Protein 8J48 (pdb70)

Radius of gyration: 20.73 Å; Cα contacts (8 Å, |Δi|>4): 583; chains: 4; bounding box: 49×44×59 Å

Solvent-accessible surface area: 14854 Å² total; per-residue (Å²): 165,149,3,54,110,64,83,42,73,61,26,48,78,61,45,100,12,106,196,20,102,112,18,12,6,0,3,6,1,22,74,76,151,84,70,116,98,134,142,50,120,181,41,70,141,7,84,3,15,75,47,77,23,72,56,64,85,43,0,104,125,54,157,80,24,19,74,35,10,8,62,66,47,67,23,13,28,0,0,2,54,74,47,100,34,4,3,0,3,8,0,70,47,2,53,23,38,8,33,0,0,5,0,23,62,67,80,28,70,27,60,51,60,103,26,29,6,119,77,0,55,132,34,6,104,57,3,114,17,0,31,0,0,52,63,116,47,150,104,169,146,2,57,113,66,92,45,86,64,27,49,53,44,27,84,7,88,184,21,107,98,16,7,6,0,6,10,3,13,54,43,128,36,106,100,43,158,147,140,45,66,105,8,99,10,30,87,40,84,6,72,60,64,80,21,0,108,125,74,138,58,14,27,71,29,11,4,58,63,43,122,42,20,19,0,0,0,27,19,29,106,36,0,3,0,6,82,3,81,117,52,53,175,45,8,27,0,0,5,0,42,12,3,16,11,54,2,56,51,79,100,31,33,7,111,78,0,53,129,34,6,91,19,3,103,36,0,45,0,0,56,62,104,86,157,212

Structure (mmCIF, N/CA/C/O backbone):
data_8J48
#
_entry.id   8J48
#
_cell.length_a   35.835
_cell.length_b   73.397
_cell.length_c   58.671
_cell.angle_alpha   90.00
_cell.angle_beta   107.22
_cell.angle_gamma   90.00
#
_symmetry.space_group_name_H-M   'P 1 21 1'
#
loop_
_entity.id
_entity.type
_entity.pdbx_description
1 polymer 'GATA transcription factor 18'
2 polymer 'Sequence-variable mosaic (SVM) signal sequence domain-containing protein'
3 non-polymer 'ZINC ION'
4 water water
#
loop_
_atom_site.group_PDB
_atom_site.id
_atom_site.type_symbol
_atom_site.label_atom_id
_atom_site.label_alt_id
_atom_site.label_comp_id
_atom_site.label_asym_id
_atom_site.label_entity_id
_atom_site.label_seq_id
_atom_site.pdbx_PDB_ins_code
_atom_site.Cartn_x
_atom_site.Cartn_y
_atom_site.Cartn_z
_atom_site.occupancy
_atom_site.B_iso_or_equiv
_atom_site.auth_seq_id
_atom_site.auth_comp_id
_atom_site.auth_asym_id
_atom_site.auth_atom_id
_atom_site.pdbx_PDB_model_num
ATOM 1 N N . ARG A 1 7 ? -25.186 -3.889 -29.603 1.00 45.06 152 ARG D N 1
ATOM 2 C CA . ARG A 1 7 ? -24.093 -4.812 -29.307 1.00 42.27 152 ARG D CA 1
ATOM 3 C C . ARG A 1 7 ? -23.867 -4.865 -27.800 1.00 37.26 152 ARG D C 1
ATOM 4 O O . ARG A 1 7 ? -24.102 -3.867 -27.122 1.00 38.58 152 ARG D O 1
ATOM 12 N N . ARG A 1 8 ? -23.425 -6.022 -27.283 1.00 32.83 153 ARG D N 1
ATOM 13 C CA . ARG A 1 8 ? -23.203 -6.239 -25.857 1.00 33.09 153 ARG D CA 1
ATOM 14 C C . ARG A 1 8 ? -21.820 -6.825 -25.608 1.00 35.37 153 ARG D C 1
ATOM 15 O O . ARG A 1 8 ? -21.363 -7.692 -26.357 1.00 31.91 153 ARG D O 1
ATOM 23 N N . CYS A 1 9 ? -21.176 -6.383 -24.525 1.00 32.85 154 CYS D N 1
ATOM 24 C CA . CYS A 1 9 ? -19.855 -6.892 -24.172 1.00 30.69 154 CYS D CA 1
ATOM 25 C C . CYS A 1 9 ? -19.947 -8.335 -23.689 1.00 34.14 154 CYS D C 1
ATOM 26 O O . CYS A 1 9 ? -20.737 -8.653 -22.794 1.00 31.85 154 CYS D O 1
ATOM 29 N N . ALA A 1 10 ? -19.128 -9.207 -24.282 1.00 29.17 155 ALA D N 1
ATOM 30 C CA . ALA A 1 10 ? -19.216 -10.624 -23.959 1.00 33.65 155 ALA D CA 1
ATOM 31 C C . ALA A 1 10 ? -18.834 -10.911 -22.516 1.00 36.11 155 ALA D C 1
ATOM 32 O O . ALA A 1 10 ? -19.209 -11.960 -21.988 1.00 33.83 155 ALA D O 1
ATOM 34 N N . ASN A 1 11 ? -18.103 -10.006 -21.870 1.00 34.47 156 ASN D N 1
ATOM 35 C CA . ASN A 1 11 ? -17.675 -10.206 -20.493 1.00 33.02 156 ASN D CA 1
ATOM 36 C C . ASN A 1 11 ? -18.557 -9.450 -19.507 1.00 39.09 156 ASN D C 1
ATOM 37 O O . ASN A 1 11 ? -19.168 -10.051 -18.618 1.00 36.11 156 ASN D O 1
ATOM 42 N N . CYS A 1 12 ? -18.677 -8.139 -19.643 1.00 36.53 157 CYS D N 1
ATOM 43 C CA . CYS A 1 12 ? -19.454 -7.423 -18.652 1.00 37.21 157 CYS D CA 1
ATOM 44 C C . CYS A 1 12 ? -20.888 -7.112 -19.067 1.00 39.03 157 CYS D C 1
ATOM 45 O O . CYS A 1 12 ? -21.672 -6.705 -18.197 1.00 37.81 157 CYS D O 1
ATOM 48 N N . ASP A 1 13 ? -21.258 -7.309 -20.340 1.00 35.03 158 ASP D N 1
ATOM 49 C CA . ASP A 1 13 ? -22.642 -7.177 -20.841 1.00 34.21 158 ASP D CA 1
ATOM 50 C C . ASP A 1 13 ? -23.099 -5.743 -21.055 1.00 37.38 158 ASP D C 1
ATOM 51 O O . ASP A 1 13 ? -24.293 -5.553 -21.371 1.00 37.27 158 ASP D O 1
ATOM 56 N N . THR A 1 14 ? -22.226 -4.749 -20.951 1.00 37.31 159 THR D N 1
ATOM 57 C CA . THR A 1 14 ? -22.648 -3.394 -21.253 1.00 32.36 159 THR D CA 1
ATOM 58 C C . THR A 1 14 ? -23.005 -3.271 -22.725 1.00 33.26 159 THR D C 1
ATOM 59 O O . THR A 1 14 ? -22.496 -4.007 -23.578 1.00 29.54 159 THR D O 1
ATOM 63 N N . THR A 1 15 ? -23.899 -2.326 -23.015 1.00 33.78 160 THR D N 1
ATOM 64 C CA . THR A 1 15 ? -24.187 -1.903 -24.377 1.00 32.64 160 THR D CA 1
ATOM 65 C C . THR A 1 15 ? -23.605 -0.537 -24.692 1.00 32.51 160 THR D C 1
ATOM 66 O O . THR A 1 15 ? -23.756 -0.064 -25.822 1.00 36.35 160 THR D O 1
ATOM 70 N N . SER A 1 16 ? -22.959 0.114 -23.725 1.00 33.39 161 SER D N 1
ATOM 71 C CA . SER A 1 16 ? -22.393 1.443 -23.913 1.00 33.29 161 SER D CA 1
ATOM 72 C C . SER A 1 16 ? -20.889 1.377 -23.721 1.00 31.15 161 SER D C 1
ATOM 73 O O . SER A 1 16 ? -20.409 0.922 -22.679 1.00 29.57 161 SER D O 1
ATOM 76 N N . THR A 1 17 ? -20.159 1.862 -24.718 1.00 30.65 162 THR D N 1
ATOM 77 C CA . THR A 1 17 ? -18.707 1.885 -24.665 1.00 29.10 162 THR D CA 1
ATOM 78 C C . THR A 1 17 ? -18.229 2.850 -25.730 1.00 25.55 162 THR D C 1
ATOM 79 O O . THR A 1 17 ? -18.912 3.034 -26.740 1.00 31.37 162 THR D O 1
ATOM 83 N N . PRO A 1 18 ? -17.099 3.519 -25.522 1.00 25.67 163 PRO D N 1
ATOM 84 C CA . PRO A 1 18 ? -16.591 4.411 -26.566 1.00 28.31 163 PRO D CA 1
ATOM 85 C C . PRO A 1 18 ? -15.852 3.686 -27.675 1.00 32.49 163 PRO D C 1
ATOM 86 O O . PRO A 1 18 ? -15.561 4.308 -28.706 1.00 27.29 163 PRO D O 1
ATOM 90 N N . LEU A 1 19 ? -15.544 2.402 -27.496 1.00 26.64 164 LEU D N 1
ATOM 91 C CA . LEU A 1 19 ? -14.834 1.639 -28.519 1.00 28.29 164 LEU D CA 1
ATOM 92 C C . LEU A 1 19 ? -15.034 0.147 -28.268 1.00 27.68 164 LEU D C 1
ATOM 93 O O . LEU A 1 19 ? -14.655 -0.362 -27.206 1.00 28.99 164 LEU D O 1
ATOM 98 N N . TRP A 1 20 ? -15.630 -0.552 -29.230 1.00 25.17 165 TRP D N 1
ATOM 99 C CA . TRP A 1 20 ? -15.673 -2.009 -29.169 1.00 28.56 165 TRP D CA 1
ATOM 100 C C . TRP A 1 20 ? -14.303 -2.595 -29.512 1.00 26.28 165 TRP D C 1
ATOM 101 O O . TRP A 1 20 ? -13.665 -2.184 -30.480 1.00 24.38 165 TRP D O 1
ATOM 112 N N . ARG A 1 21 ? -13.833 -3.534 -28.692 1.00 25.30 166 ARG D N 1
ATOM 113 C CA . ARG A 1 21 ? -12.505 -4.112 -28.831 1.00 23.98 166 ARG D CA 1
ATOM 114 C C . ARG A 1 21 ? -12.561 -5.623 -29.064 1.00 24.28 166 ARG D C 1
ATOM 115 O O . ARG A 1 21 ? -13.531 -6.304 -28.720 1.00 26.94 166 ARG D O 1
ATOM 123 N N . ASN A 1 22 ? -11.482 -6.140 -29.645 1.00 28.54 167 ASN D N 1
ATOM 124 C CA . ASN A 1 22 ? -11.353 -7.567 -29.892 1.00 32.09 167 ASN D CA 1
ATOM 125 C C . ASN A 1 22 ? -11.097 -8.316 -28.590 1.00 37.46 167 ASN D C 1
ATOM 126 O O . ASN A 1 22 ? -10.475 -7.794 -27.660 1.00 35.11 167 ASN D O 1
ATOM 131 N N . GLY A 1 23 ? -11.604 -9.550 -28.533 1.00 30.75 168 GLY D N 1
ATOM 132 C CA . GLY A 1 23 ? -11.451 -10.409 -27.386 1.00 31.36 168 GLY D CA 1
ATOM 133 C C . GLY A 1 23 ? -11.298 -11.856 -27.820 1.00 36.60 168 GLY D C 1
ATOM 134 O O . GLY A 1 23 ? -11.460 -12.185 -29.000 1.00 30.40 168 GLY D O 1
ATOM 135 N N . PRO A 1 24 ? -10.989 -12.753 -26.874 1.00 40.09 169 PRO D N 1
ATOM 136 C CA . PRO A 1 24 ? -10.769 -14.172 -27.238 1.00 34.90 169 PRO D CA 1
ATOM 137 C C . PRO A 1 24 ? -11.942 -14.837 -27.958 1.00 31.32 169 PRO D C 1
ATOM 138 O O . PRO A 1 24 ? -11.723 -15.830 -28.656 1.00 28.14 169 PRO D O 1
ATOM 142 N N . ARG A 1 25 ? -13.168 -14.319 -27.821 1.00 29.59 170 ARG D N 1
ATOM 143 C CA . ARG A 1 25 ? -14.358 -1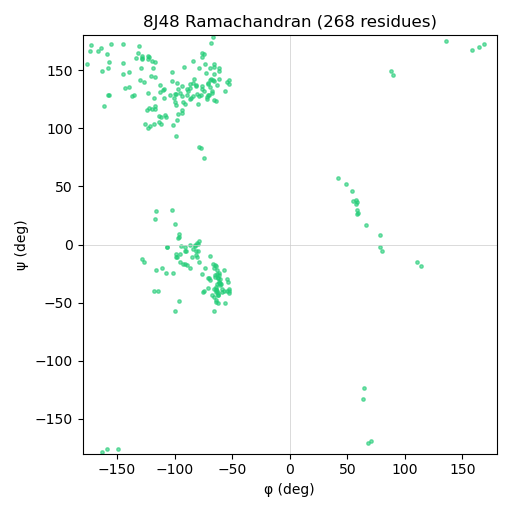4.879 -28.452 1.00 31.04 170 ARG D CA 1
ATOM 144 C C . ARG A 1 25 ? -14.599 -14.368 -29.856 1.00 33.90 170 ARG D C 1
ATOM 145 O O . ARG A 1 25 ? -15.399 -14.963 -30.585 1.00 35.32 170 ARG D O 1
ATOM 153 N N . GLY A 1 26 ? -14.021 -13.237 -30.220 1.00 29.65 171 GLY D N 1
ATOM 154 C CA . GLY A 1 26 ? -14.286 -12.684 -31.514 1.00 30.00 171 GLY D CA 1
ATOM 155 C C . GLY A 1 26 ? -13.991 -11.215 -31.546 1.00 34.71 171 GLY D C 1
ATOM 156 O O . GLY A 1 26 ? -13.778 -10.545 -30.526 1.00 31.73 171 GLY D O 1
ATOM 157 N N . PRO A 1 27 ? -13.966 -10.698 -32.757 1.00 35.04 172 PRO D N 1
ATOM 158 C CA . PRO A 1 27 ? -13.710 -9.277 -32.949 1.00 31.97 172 PRO D CA 1
ATOM 159 C C . PRO A 1 27 ? -14.843 -8.440 -32.385 1.00 30.16 172 PRO D C 1
ATOM 160 O O . PRO A 1 27 ? -16.015 -8.809 -32.481 1.00 29.17 172 PRO D O 1
ATOM 164 N N . LYS A 1 28 ? -14.470 -7.308 -31.779 1.00 28.43 173 LYS D N 1
ATOM 165 C CA . LYS A 1 28 ? -15.411 -6.287 -31.297 1.00 26.45 173 LYS D CA 1
ATOM 166 C C . LYS A 1 28 ? -16.393 -6.851 -30.280 1.00 28.46 173 LYS D C 1
ATOM 167 O O . LYS A 1 28 ? -17.535 -6.393 -30.177 1.00 27.28 173 LYS D O 1
ATOM 173 N N . SER A 1 29 ? -15.958 -7.864 -29.537 1.00 28.32 174 SER D N 1
ATOM 174 C CA . SER A 1 29 ? -16.811 -8.550 -28.587 1.00 30.71 174 SER D CA 1
ATOM 175 C C . SER A 1 29 ? -16.674 -8.008 -27.172 1.00 26.37 174 SER D C 1
ATOM 176 O O . SER A 1 29 ? -17.460 -8.388 -26.306 1.00 31.16 174 SER D O 1
ATOM 179 N N . LEU A 1 30 ? -15.716 -7.126 -26.921 1.00 25.17 175 LEU D N 1
ATOM 180 C CA . LEU A 1 30 ? -15.470 -6.589 -25.589 1.00 27.13 175 LEU D CA 1
ATOM 181 C C . LEU A 1 30 ? -15.712 -5.084 -25.572 1.00 26.88 175 LEU D C 1
ATOM 182 O O . LEU A 1 30 ? -15.395 -4.390 -26.541 1.00 26.15 175 LEU D O 1
ATOM 187 N N . CYS A 1 31 ? -16.249 -4.572 -24.467 1.00 23.73 176 CYS D N 1
ATOM 188 C CA . CYS A 1 31 ? -16.316 -3.131 -24.328 1.00 27.67 176 CYS D CA 1
ATOM 189 C C . CYS A 1 31 ? -14.895 -2.582 -24.164 1.00 22.50 176 CYS D C 1
ATOM 190 O O . CYS A 1 31 ? -13.911 -3.331 -24.035 1.00 19.77 176 CYS D O 1
ATOM 193 N N . ASN A 1 32 ? -14.795 -1.251 -24.161 1.00 19.65 177 ASN D N 1
ATOM 194 C CA . ASN A 1 32 ? -13.486 -0.602 -24.092 1.00 25.12 177 ASN D CA 1
ATOM 195 C C . ASN A 1 32 ? -12.700 -1.062 -22.869 1.00 22.44 177 ASN D C 1
ATOM 196 O O . ASN A 1 32 ? -11.539 -1.462 -22.978 1.00 21.84 177 ASN D O 1
ATOM 201 N N . ALA A 1 33 ? -13.326 -1.010 -21.690 1.00 21.99 178 ALA D N 1
ATOM 202 C CA . ALA A 1 33 ? -12.628 -1.379 -20.467 1.00 23.50 178 ALA D CA 1
ATOM 203 C C . ALA A 1 33 ? -12.236 -2.854 -20.481 1.00 25.95 178 ALA D C 1
ATOM 204 O O . ALA A 1 33 ? -11.089 -3.206 -20.173 1.00 24.86 178 ALA D O 1
ATOM 206 N N . CYS A 1 34 ? -13.184 -3.729 -20.833 1.00 24.23 179 CYS D N 1
ATOM 207 C CA . CYS A 1 34 ? -12.919 -5.167 -20.803 1.00 23.45 179 CYS D CA 1
ATOM 208 C C . CYS A 1 34 ? -11.830 -5.523 -21.810 1.00 25.90 179 CYS D C 1
ATOM 209 O O . CYS A 1 34 ? -10.964 -6.367 -21.543 1.00 25.46 179 CYS D O 1
ATOM 212 N N . GLY A 1 35 ? -11.833 -4.847 -22.966 1.00 28.08 180 GLY D N 1
ATOM 213 C CA . GLY A 1 35 ? -10.810 -5.076 -23.971 1.00 25.24 180 GLY D CA 1
ATOM 214 C C . GLY A 1 35 ? -9.447 -4.545 -23.577 1.00 27.68 180 GLY D C 1
ATOM 215 O O . GLY A 1 35 ? -8.419 -5.054 -24.035 1.00 29.36 180 GLY D O 1
ATOM 216 N N . ILE A 1 36 ? -9.406 -3.501 -22.755 1.00 28.31 181 ILE D N 1
ATOM 217 C CA . ILE A 1 36 ? -8.109 -3.051 -22.265 1.00 28.24 181 ILE D CA 1
ATOM 218 C C . ILE A 1 36 ? -7.602 -4.014 -21.201 1.00 30.48 181 ILE D C 1
ATOM 219 O O . ILE A 1 36 ? -6.417 -4.374 -21.184 1.00 28.48 181 ILE D O 1
ATOM 224 N N . ARG A 1 37 ? -8.498 -4.480 -20.324 1.00 29.10 182 ARG D N 1
ATOM 225 C CA . ARG A 1 37 ? -8.122 -5.527 -19.377 1.00 26.83 182 ARG D CA 1
ATOM 226 C C . ARG A 1 37 ? -7.652 -6.785 -20.101 1.00 32.14 182 ARG D C 1
ATOM 227 O O . ARG A 1 37 ? -6.698 -7.439 -19.665 1.00 32.47 182 ARG D O 1
ATOM 235 N N . PHE A 1 38 ? -8.287 -7.130 -21.219 1.00 27.08 183 PHE D N 1
ATOM 236 C CA . PHE A 1 38 ? -7.851 -8.323 -21.932 1.00 32.98 183 PHE D CA 1
ATOM 237 C C . PHE A 1 38 ? -6.465 -8.122 -22.533 1.00 35.35 183 PHE D C 1
ATOM 238 O O . PHE A 1 38 ? -5.603 -9.006 -22.434 1.00 37.64 183 PHE D O 1
ATOM 246 N N . LYS A 1 39 ? -6.228 -6.956 -23.143 1.00 34.61 184 LYS D N 1
ATOM 247 C CA . LYS A 1 39 ? -4.899 -6.637 -23.654 1.00 34.20 184 LYS D CA 1
ATOM 248 C C . LYS A 1 39 ? -3.837 -6.806 -22.571 1.00 37.18 184 LYS D C 1
ATOM 249 O O . LYS A 1 39 ? -2.729 -7.273 -22.853 1.00 43.18 184 LYS D O 1
ATOM 255 N N . LYS A 1 40 ? -4.174 -6.419 -21.335 1.00 32.96 185 LYS D N 1
ATOM 256 C CA . LYS A 1 40 ? -3.209 -6.513 -20.204 1.00 37.54 185 LYS D CA 1
ATOM 257 C C . LYS A 1 40 ? -2.901 -7.984 -19.922 1.00 43.96 185 LYS D C 1
ATOM 258 O O . LYS A 1 40 ? -1.713 -8.351 -19.957 1.00 45.67 185 LYS D O 1
ATOM 264 N N . GLU A 1 41 ? -3.934 -8.782 -19.642 1.00 44.25 186 GLU D N 1
ATOM 265 C CA . GLU A 1 41 ? -3.747 -10.236 -19.400 1.00 45.31 186 GLU D CA 1
ATOM 266 C C . GLU A 1 41 ? -3.481 -10.921 -20.743 1.00 48.95 186 GLU D C 1
ATOM 267 O O . GLU A 1 41 ? -4.406 -11.597 -21.236 1.00 57.23 186 GLU D O 1
ATOM 269 N N . GLU A 1 42 ? -2.276 -10.756 -21.301 1.00 50.51 187 GLU D N 1
ATOM 270 C CA . GLU A 1 42 ? -1.930 -11.318 -22.635 1.00 52.50 187 GLU D CA 1
ATOM 271 C C . GLU A 1 42 ? -3.051 -10.999 -23.631 1.00 50.57 187 GLU D C 1
ATOM 272 O O . GLU A 1 42 ? -2.893 -10.005 -24.362 1.00 51.50 187 GLU D O 1
ATOM 274 N N . ALA B 2 2 ? -0.573 28.512 -9.726 1.00 43.20 33 ALA B N 1
ATOM 275 C CA . ALA B 2 2 ? 0.816 28.158 -10.025 1.00 46.46 33 ALA B CA 1
ATOM 276 C C . ALA B 2 2 ? 1.664 27.918 -8.756 1.00 49.15 33 ALA B C 1
ATOM 277 O O . ALA B 2 2 ? 2.222 26.834 -8.595 1.00 52.53 33 ALA B O 1
ATOM 279 N N . PRO B 2 3 ? 1.758 28.894 -7.842 1.00 46.64 34 PRO B N 1
ATOM 280 C CA . PRO B 2 3 ? 2.633 28.677 -6.676 1.00 48.12 34 PRO B CA 1
ATOM 281 C C . PRO B 2 3 ? 2.097 27.643 -5.696 1.00 45.77 34 PRO B C 1
ATOM 282 O O . PRO B 2 3 ? 2.889 26.972 -5.023 1.00 51.13 34 PRO B O 1
ATOM 286 N N . HIS B 2 4 ? 0.779 27.486 -5.603 1.00 40.81 35 HIS B N 1
ATOM 287 C CA . HIS B 2 4 ? 0.169 26.558 -4.660 1.00 41.08 35 HIS B CA 1
ATOM 288 C C . HIS B 2 4 ? 0.149 25.115 -5.155 1.00 39.31 35 HIS B C 1
ATOM 289 O O . HIS B 2 4 ? -0.258 24.231 -4.393 1.00 39.88 35 HIS B O 1
ATOM 296 N N . GLU B 2 5 ? 0.560 24.853 -6.399 1.00 39.24 36 GLU B N 1
ATOM 297 C CA . GLU B 2 5 ? 0.484 23.508 -6.964 1.00 37.85 36 GLU B CA 1
ATOM 298 C C . GLU B 2 5 ? 1.587 22.614 -6.411 1.00 38.43 36 GLU B C 1
ATOM 299 O O . GLU B 2 5 ? 2.745 23.023 -6.313 1.00 41.38 36 GLU B O 1
ATOM 305 N N . GLU B 2 6 ? 1.221 21.383 -6.059 1.00 32.93 37 GLU B N 1
ATOM 306 C CA . GLU B 2 6 ? 2.176 20.424 -5.521 1.00 33.77 37 GLU B CA 1
ATOM 307 C C . GLU B 2 6 ? 2.937 19.704 -6.639 1.00 32.03 37 GLU B C 1
ATOM 308 O O . GLU B 2 6 ? 2.512 19.640 -7.798 1.00 28.18 37 GLU B O 1
ATOM 314 N N . ARG B 2 7 ? 4.099 19.183 -6.273 1.00 32.48 38 ARG B N 1
ATOM 315 C CA . ARG B 2 7 ? 4.896 18.356 -7.158 1.00 29.71 38 ARG B CA 1
ATOM 316 C C . ARG B 2 7 ? 5.263 17.079 -6.425 1.00 27.21 38 ARG B C 1
ATOM 317 O O . ARG B 2 7 ? 5.377 17.057 -5.195 1.00 27.61 38 ARG B O 1
ATOM 325 N N . VAL B 2 8 ? 5.459 16.020 -7.199 1.00 26.03 39 VAL B N 1
ATOM 326 C CA . VAL B 2 8 ? 6.013 14.766 -6.709 1.00 25.19 39 VAL B CA 1
ATOM 327 C C . VAL B 2 8 ? 7.209 14.464 -7.598 1.00 21.45 39 VAL B C 1
ATOM 328 O O . VAL B 2 8 ? 7.051 14.023 -8.741 1.00 27.25 39 VAL B O 1
ATOM 332 N N . GLY B 2 9 ? 8.406 14.696 -7.089 1.00 28.81 40 GLY B N 1
ATOM 333 C CA . GLY B 2 9 ? 9.567 14.528 -7.955 1.00 28.59 40 GLY B CA 1
ATOM 334 C C . GLY B 2 9 ? 9.498 15.539 -9.082 1.00 24.59 40 GLY B C 1
ATOM 335 O O . GLY B 2 9 ? 9.218 16.719 -8.855 1.00 31.68 40 GLY B O 1
ATOM 336 N N . ASP B 2 10 ? 9.721 15.082 -10.313 1.00 25.71 41 ASP B N 1
ATOM 337 C CA . ASP B 2 10 ? 9.590 15.947 -11.475 1.00 31.43 41 ASP B CA 1
ATOM 338 C C . ASP B 2 10 ? 8.141 16.140 -11.917 1.00 32.16 41 ASP B C 1
ATOM 339 O O . ASP B 2 10 ? 7.906 16.840 -12.906 1.00 30.96 41 ASP B O 1
ATOM 344 N N . MET B 2 11 ? 7.168 15.538 -11.237 1.00 29.01 42 MET B N 1
ATOM 345 C CA . MET B 2 11 ? 5.794 15.507 -11.723 1.00 23.79 42 MET B CA 1
ATOM 346 C C . MET B 2 11 ? 4.971 16.594 -11.040 1.00 24.51 42 MET B C 1
ATOM 347 O O . MET B 2 11 ? 4.958 16.686 -9.808 1.00 25.95 42 MET B O 1
ATOM 352 N N . ARG B 2 12 ? 4.256 17.390 -11.825 1.00 22.62 43 ARG B N 1
ATOM 353 C CA . ARG B 2 12 ? 3.395 18.409 -11.241 1.00 25.57 43 ARG B CA 1
ATOM 354 C C . ARG B 2 12 ? 1.987 17.849 -11.087 1.00 22.55 43 ARG B C 1
ATOM 355 O O . ARG B 2 12 ? 1.486 17.159 -11.980 1.00 22.79 43 ARG B O 1
ATOM 363 N N . ILE B 2 13 ? 1.373 18.123 -9.936 1.00 21.77 44 ILE B N 1
ATOM 364 C CA . ILE B 2 13 ? -0.004 17.717 -9.643 1.00 22.24 44 ILE B CA 1
ATOM 365 C C . ILE B 2 13 ? -0.945 18.862 -10.016 1.00 20.08 44 ILE B C 1
ATOM 366 O O . ILE B 2 13 ? -0.952 19.893 -9.345 1.00 18.60 44 ILE B O 1
ATOM 371 N N . VAL B 2 14 ? -1.786 18.654 -11.041 1.00 18.93 45 VAL B N 1
ATOM 372 C CA . VAL B 2 14 ? -2.741 19.655 -11.514 1.00 18.31 45 VAL B CA 1
ATOM 373 C C . VAL B 2 14 ? -4.154 19.220 -11.120 1.00 18.77 45 VAL B C 1
ATOM 374 O O . VAL B 2 14 ? -4.689 18.241 -11.661 1.00 21.23 45 VAL B O 1
ATOM 378 N N . ASN B 2 15 ? -4.775 19.958 -10.198 1.00 19.26 46 ASN B N 1
ATOM 379 C CA . ASN B 2 15 ? -6.154 19.720 -9.787 1.00 15.50 46 ASN B CA 1
ATOM 380 C C . ASN B 2 15 ? -7.071 20.682 -10.544 1.00 21.71 46 ASN B C 1
ATOM 381 O O . ASN B 2 15 ? -7.098 21.886 -10.257 1.00 23.13 46 ASN B O 1
ATOM 386 N N . ILE B 2 16 ? -7.824 20.155 -11.505 1.00 17.65 47 ILE B N 1
ATOM 387 C CA . ILE B 2 16 ? -8.759 20.944 -12.295 1.00 17.65 47 ILE B CA 1
ATOM 388 C C . ILE B 2 16 ? -10.182 20.563 -11.904 1.00 16.71 47 ILE B C 1
ATOM 389 O O . ILE B 2 16 ? -10.518 19.371 -11.800 1.00 15.52 47 ILE B O 1
ATOM 394 N N . THR B 2 17 ? -11.015 21.579 -11.700 1.00 15.50 48 THR B N 1
ATOM 395 C CA . THR B 2 17 ? -12.347 21.417 -11.144 1.00 18.65 48 THR B CA 1
ATOM 396 C C . THR B 2 17 ? -13.367 21.754 -12.219 1.00 20.38 48 THR B C 1
ATOM 397 O O . THR B 2 17 ? -13.201 22.730 -12.969 1.00 18.87 48 THR B O 1
ATOM 401 N N . PHE B 2 18 ? -14.404 20.929 -12.302 1.00 14.81 49 PHE B N 1
ATOM 402 C CA . PHE B 2 18 ? -15.454 21.076 -13.292 1.00 18.06 49 PHE B CA 1
ATOM 403 C C . PHE B 2 18 ? -16.796 21.060 -12.582 1.00 17.27 49 PHE B C 1
ATOM 404 O O . PHE B 2 18 ? -16.917 20.583 -11.455 1.00 18.30 49 PHE B O 1
ATOM 412 N N . SER B 2 19 ? -17.807 21.586 -13.270 1.00 17.64 50 SER B N 1
ATOM 413 C CA . SER B 2 19 ? -19.145 21.590 -12.718 1.00 19.73 50 SER B CA 1
ATOM 414 C C . SER B 2 19 ? -19.707 20.175 -12.655 1.00 27.75 50 SER B C 1
ATOM 415 O O . SER B 2 19 ? -20.468 19.859 -11.736 1.00 20.87 50 SER B O 1
ATOM 418 N N . ASP B 2 20 ? -19.298 19.307 -13.586 1.00 24.32 51 ASP B N 1
ATOM 419 C CA . ASP B 2 20 ? -19.838 17.960 -13.733 1.00 29.80 51 ASP B CA 1
ATOM 420 C C . ASP B 2 20 ? -19.018 17.225 -14.788 1.00 29.46 51 ASP B C 1
ATOM 421 O O . ASP B 2 20 ? -18.268 17.836 -15.558 1.00 23.43 51 ASP B O 1
ATOM 426 N N . ILE B 2 21 ? -19.198 15.901 -14.834 1.00 30.66 52 ILE B N 1
ATOM 427 C CA . ILE B 2 21 ? -18.434 15.069 -15.762 1.00 28.37 52 ILE B CA 1
ATOM 428 C C . ILE B 2 21 ? -18.783 15.412 -17.206 1.00 29.82 52 ILE B C 1
ATOM 429 O O . ILE B 2 21 ? -17.946 15.273 -18.110 1.00 29.13 52 ILE B O 1
ATOM 434 N N . ASN B 2 22 ? -20.004 15.893 -17.450 1.00 32.14 53 ASN B N 1
ATOM 435 C CA . ASN B 2 22 ? -20.376 16.310 -18.800 1.00 33.09 53 ASN B CA 1
ATOM 436 C C . ASN B 2 22 ? -19.502 17.453 -19.305 1.00 31.01 53 ASN B C 1
ATOM 437 O O . ASN B 2 22 ? -19.218 17.530 -20.506 1.00 37.32 53 ASN B O 1
ATOM 442 N N . SER B 2 23 ? -19.065 18.340 -18.408 1.00 30.10 54 SER B N 1
ATOM 443 C CA . SER B 2 23 ? -18.167 19.425 -18.805 1.00 31.53 54 SER B CA 1
ATOM 444 C C . SER B 2 23 ? -16.841 18.887 -19.334 1.00 28.00 54 SER B C 1
ATOM 445 O O . SER B 2 23 ? -16.181 19.535 -20.164 1.00 22.36 54 SER B O 1
ATOM 448 N N . ILE B 2 24 ? -16.420 17.714 -18.855 1.00 25.43 55 ILE B N 1
ATOM 449 C CA . ILE B 2 24 ? -15.112 17.216 -19.264 1.00 27.52 55 ILE B CA 1
ATOM 450 C C . ILE B 2 24 ? -15.162 16.664 -20.687 1.00 24.59 55 ILE B C 1
ATOM 451 O O . ILE B 2 24 ? -14.149 16.679 -21.397 1.00 23.14 55 ILE B O 1
ATOM 456 N N . LYS B 2 25 ? -16.336 16.223 -21.146 1.00 27.21 56 LYS B N 1
ATOM 457 C CA . LYS B 2 25 ? -16.461 15.749 -22.522 1.00 27.46 56 LYS B CA 1
ATOM 458 C C . LYS B 2 25 ? -15.990 16.793 -23.530 1.00 32.18 56 LYS B C 1
ATOM 459 O O . LYS B 2 25 ? -15.479 16.440 -24.601 1.00 31.28 56 LYS B O 1
ATOM 465 N N . ASN B 2 26 ? -16.122 18.077 -23.198 1.00 32.29 57 ASN B N 1
ATOM 466 C CA . ASN B 2 26 ? -15.775 19.169 -24.096 1.00 36.47 57 ASN B CA 1
ATOM 467 C C . ASN B 2 26 ? -14.379 19.719 -23.843 1.00 34.31 57 ASN B C 1
ATOM 468 O O . ASN B 2 26 ? -14.020 20.753 -24.411 1.00 36.08 57 ASN B O 1
ATOM 473 N N . PHE B 2 27 ? -13.587 19.056 -23.003 1.00 29.68 58 PHE B N 1
ATOM 474 C CA . PHE B 2 27 ? -12.296 19.585 -22.568 1.00 25.88 58 PHE B CA 1
ATOM 475 C C . PHE B 2 27 ? -11.196 18.936 -23.409 1.00 29.25 58 PHE B C 1
ATOM 476 O O . PHE B 2 27 ? -10.686 17.863 -23.083 1.00 26.29 58 PHE B O 1
ATOM 484 N N . GLN B 2 28 ? -10.819 19.614 -24.517 1.00 25.78 59 GLN B N 1
ATOM 485 C CA . GLN B 2 28 ? -9.640 19.200 -25.268 1.00 27.61 59 GLN B CA 1
ATOM 486 C C . GLN B 2 28 ? -8.3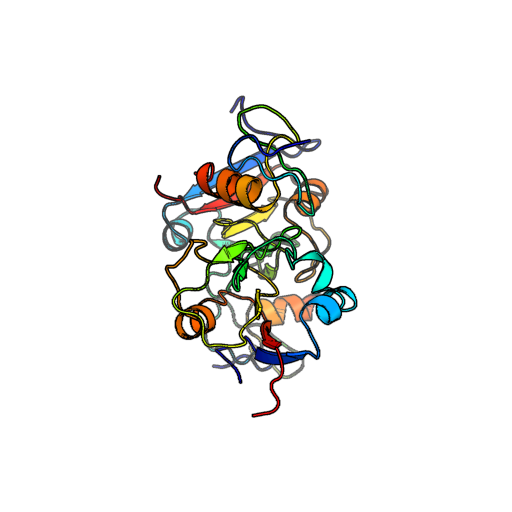90 19.784 -24.620 1.00 26.79 59 GLN B C 1
ATOM 487 O O . GLN B 2 28 ? -8.396 20.944 -24.197 1.00 25.20 59 GLN B O 1
ATOM 493 N N . PRO B 2 29 ? -7.283 19.036 -24.589 1.00 25.94 60 PRO B N 1
ATOM 494 C CA . PRO B 2 29 ? -7.082 17.742 -25.229 1.00 25.27 60 PRO B CA 1
ATOM 495 C C . PRO B 2 29 ? -7.177 16.562 -24.271 1.00 28.16 60 PRO B C 1
ATOM 496 O O . PRO B 2 29 ? -6.516 15.564 -24.544 1.00 27.52 60 PRO B O 1
ATOM 500 N N . PHE B 2 30 ? -7.957 16.644 -23.191 1.00 25.40 61 PHE B N 1
ATOM 501 C CA . PHE B 2 30 ? -7.990 15.524 -22.254 1.00 24.14 61 PHE B CA 1
ATOM 502 C C . PHE B 2 30 ? -9.205 14.614 -22.394 1.00 26.37 61 PHE B C 1
ATOM 503 O O . PHE B 2 30 ? -9.111 13.431 -22.043 1.00 27.77 61 PHE B O 1
ATOM 511 N N . SER B 2 31 ? -10.327 15.107 -22.927 1.00 21.71 62 SER B N 1
ATOM 512 C CA . SER B 2 31 ? -11.530 14.283 -23.034 1.00 24.39 62 SER B CA 1
ATOM 513 C C . SER B 2 31 ? -11.277 12.958 -23.750 1.00 22.90 62 SER B C 1
ATOM 514 O O . SER B 2 31 ? -11.919 11.949 -23.440 1.00 23.15 62 SER B O 1
ATOM 517 N N . GLN B 2 32 ? -10.354 12.941 -24.702 1.00 22.23 63 GLN B N 1
ATOM 518 C CA . GLN B 2 32 ? -10.140 11.750 -25.510 1.00 25.75 63 GLN B CA 1
ATOM 519 C C . GLN B 2 32 ? -9.620 10.576 -24.698 1.00 27.45 63 GLN B C 1
ATOM 520 O O . GLN B 2 32 ? -9.659 9.444 -25.185 1.00 27.11 63 GLN B O 1
ATOM 526 N N . TYR B 2 33 ? -9.092 10.824 -23.499 1.00 24.53 64 TYR B N 1
ATOM 527 C CA . TYR B 2 33 ? -8.544 9.749 -22.690 1.00 24.76 64 TYR B CA 1
ATOM 528 C C . TYR B 2 33 ? -9.557 9.172 -21.730 1.00 22.57 64 TYR B C 1
ATOM 529 O O . TYR B 2 33 ? -9.328 8.077 -21.201 1.00 22.30 64 TYR B O 1
ATOM 538 N N . PHE B 2 34 ? -10.653 9.888 -21.485 1.00 22.82 65 PHE B N 1
ATOM 539 C CA . PHE B 2 34 ? -11.680 9.396 -20.586 1.00 24.99 65 PHE B CA 1
ATOM 540 C C . PHE B 2 34 ? -12.474 8.278 -21.247 1.00 25.07 65 PHE B C 1
ATOM 541 O O . PHE B 2 34 ? -12.559 8.188 -22.473 1.00 26.94 65 PHE B O 1
ATOM 549 N N . ASP B 2 35 ? -13.068 7.425 -20.423 1.00 21.81 66 ASP B N 1
ATOM 550 C CA . ASP B 2 35 ? -14.151 6.549 -20.857 1.00 25.62 66 ASP B CA 1
ATOM 551 C C . ASP B 2 35 ? -15.350 6.973 -20.022 1.00 26.45 66 ASP B C 1
ATOM 552 O O . ASP B 2 35 ? -15.435 6.635 -18.835 1.00 24.36 66 ASP B O 1
ATOM 557 N N . PHE B 2 36 ? -16.275 7.706 -20.648 1.00 25.55 67 PHE B N 1
ATOM 558 C CA . PHE B 2 36 ? -17.368 8.347 -19.927 1.00 23.28 67 PHE B CA 1
ATOM 559 C C . PHE B 2 36 ? -18.517 7.405 -19.599 1.00 26.90 67 PHE B C 1
ATOM 560 O O . PHE B 2 36 ? -19.502 7.848 -19.001 1.00 29.53 67 PHE B O 1
ATOM 568 N N . THR B 2 37 ? -18.429 6.129 -19.962 1.00 22.85 68 THR B N 1
ATOM 569 C CA . THR B 2 37 ? -19.472 5.178 -19.617 1.00 24.96 68 THR B CA 1
ATOM 570 C C . THR B 2 37 ? -19.236 4.476 -18.285 1.00 27.02 68 THR B C 1
ATOM 571 O O . THR B 2 37 ? -20.122 3.745 -17.835 1.00 28.70 68 THR B O 1
ATOM 575 N N . LEU B 2 38 ? -18.087 4.693 -17.641 1.00 25.19 69 LEU B N 1
ATOM 576 C CA . LEU B 2 38 ? -17.709 3.970 -16.432 1.00 24.05 69 LEU B CA 1
ATOM 577 C C . LEU B 2 38 ? -18.150 4.698 -15.166 1.00 27.71 69 LEU B C 1
ATOM 578 O O . LEU B 2 38 ? -18.241 5.929 -15.129 1.00 21.67 69 LEU B O 1
ATOM 583 N N . THR B 2 39 ? -18.373 3.915 -14.107 1.00 23.52 70 THR B N 1
ATOM 584 C CA . THR B 2 39 ? -18.800 4.419 -12.806 1.00 28.00 70 THR B CA 1
ATOM 585 C C . THR B 2 39 ? -17.630 4.419 -11.822 1.00 24.32 70 THR B C 1
ATOM 586 O O . THR B 2 39 ? -16.970 3.395 -11.632 1.00 23.02 70 THR B O 1
ATOM 590 N N . GLY B 2 40 ? -17.399 5.555 -11.169 1.00 26.07 71 GLY B N 1
ATOM 591 C CA . GLY B 2 40 ? -16.268 5.683 -10.279 1.00 21.40 71 GLY B CA 1
ATOM 592 C C . GLY B 2 40 ? -15.055 6.173 -11.039 1.00 19.66 71 GLY B C 1
ATOM 593 O O . GLY B 2 40 ? -14.871 5.856 -12.221 1.00 18.28 71 GLY B O 1
ATOM 594 N N . PRO B 2 41 ? -14.216 6.974 -10.377 1.00 18.30 72 PRO B N 1
ATOM 595 C CA . PRO B 2 41 ? -13.049 7.558 -11.057 1.00 19.40 72 PRO B CA 1
ATOM 596 C C . PRO B 2 41 ? -11.993 6.520 -11.426 1.00 18.49 72 PRO B C 1
ATOM 597 O O . PRO B 2 41 ? -11.706 5.586 -10.668 1.00 19.35 72 PRO B O 1
ATOM 601 N N . ARG B 2 42 ? -11.388 6.725 -12.592 1.00 18.61 73 ARG B N 1
ATOM 602 C CA . ARG B 2 42 ? -10.412 5.819 -13.182 1.00 19.15 73 ARG B CA 1
ATOM 603 C C . ARG B 2 42 ? -9.087 6.535 -13.437 1.00 20.66 73 ARG B C 1
ATOM 604 O O . ARG B 2 42 ? -9.010 7.771 -13.493 1.00 15.84 73 ARG B O 1
ATOM 612 N N . TYR B 2 43 ? -8.026 5.745 -13.595 1.00 18.98 74 TYR B N 1
ATOM 613 C CA . TYR B 2 43 ? -6.731 6.269 -13.991 1.00 16.57 74 TYR B CA 1
ATOM 614 C C . TYR B 2 43 ? -6.225 5.474 -15.189 1.00 19.87 74 TYR B C 1
ATOM 615 O O . TYR B 2 43 ? -6.673 4.351 -15.446 1.00 20.84 74 TYR B O 1
ATOM 624 N N . ASN B 2 44 ? -5.283 6.058 -15.927 1.00 19.31 75 ASN B N 1
ATOM 625 C CA . ASN B 2 44 ? -4.722 5.411 -17.103 1.00 19.65 75 ASN B CA 1
ATOM 626 C C . ASN B 2 44 ? -3.401 4.728 -16.775 1.00 25.55 75 ASN B C 1
ATOM 627 O O . ASN B 2 44 ? -2.564 5.280 -16.051 1.00 21.78 75 ASN B O 1
ATOM 632 N N . GLY B 2 45 ? -3.215 3.525 -17.327 1.00 27.06 76 GLY B N 1
ATOM 633 C CA . GLY B 2 45 ? -1.937 2.837 -17.255 1.00 24.54 76 GLY B CA 1
ATOM 634 C C . GLY B 2 45 ? -0.943 3.213 -18.331 1.00 29.13 76 GLY B C 1
ATOM 635 O O . GLY B 2 45 ? 0.228 2.849 -18.211 1.00 29.98 76 GLY B O 1
ATOM 636 N N . ASN B 2 46 ? -1.370 3.943 -19.360 1.00 23.77 77 ASN B N 1
ATOM 637 C CA . ASN B 2 46 ? -0.510 4.314 -20.480 1.00 30.24 77 ASN B CA 1
ATOM 638 C C . ASN B 2 46 ? -1.197 5.453 -21.215 1.00 30.27 77 ASN B C 1
ATOM 639 O O . ASN B 2 46 ? -2.282 5.888 -20.821 1.00 29.88 77 ASN B O 1
ATOM 644 N N . ILE B 2 47 ? -0.582 5.918 -22.304 1.00 30.44 78 ILE B N 1
ATOM 645 C CA . ILE B 2 47 ? -1.188 6.925 -23.172 1.00 30.11 78 ILE B CA 1
ATOM 646 C C . ILE B 2 47 ? -1.817 6.216 -24.362 1.00 34.90 78 ILE B C 1
ATOM 647 O O . ILE B 2 47 ? -1.120 5.561 -25.148 1.00 43.32 78 ILE B O 1
ATOM 652 N N . ALA B 2 48 ? -3.125 6.379 -24.513 1.00 30.64 79 ALA B N 1
ATOM 653 C CA . ALA B 2 48 ? -3.940 5.753 -25.546 1.00 33.30 79 ALA B CA 1
ATOM 654 C C . ALA B 2 48 ? -5.344 6.308 -25.382 1.00 30.09 79 ALA B C 1
ATOM 655 O O . ALA B 2 48 ? -5.722 6.748 -24.296 1.00 27.53 79 ALA B O 1
ATOM 657 N N . GLN B 2 49 ? -6.110 6.294 -26.464 1.00 32.22 80 GLN B N 1
ATOM 658 C CA . GLN B 2 49 ? -7.458 6.827 -26.395 1.00 27.99 80 GLN B CA 1
ATOM 659 C C . GLN B 2 49 ? -8.296 5.970 -25.467 1.00 29.10 80 GLN B C 1
ATOM 660 O O . GLN B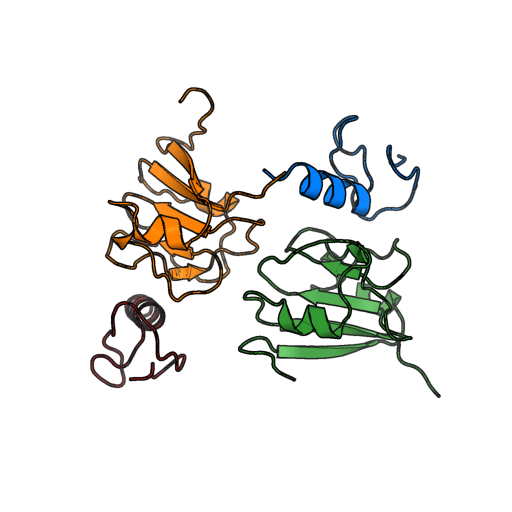 2 49 ? -8.160 4.744 -25.441 1.00 26.36 80 GLN B O 1
ATOM 666 N N . PHE B 2 50 ? -9.141 6.632 -24.677 1.00 27.42 81 PHE B N 1
ATOM 667 C CA . PHE B 2 50 ? -10.033 5.971 -23.725 1.00 24.13 81 PHE B CA 1
ATOM 668 C C . PHE B 2 50 ? -9.279 5.135 -22.688 1.00 24.13 81 PHE B C 1
ATOM 669 O O . PHE B 2 50 ? -9.835 4.179 -22.135 1.00 20.77 81 PHE B O 1
ATOM 677 N N . ALA B 2 51 ? -8.025 5.506 -22.381 1.00 23.39 82 ALA B N 1
ATOM 678 C CA . ALA B 2 51 ? -7.171 4.656 -21.546 1.00 27.14 82 ALA B CA 1
ATOM 679 C C . ALA B 2 51 ? -7.547 4.660 -20.071 1.00 23.29 82 ALA B C 1
ATOM 680 O O . ALA B 2 51 ? -7.143 3.738 -19.345 1.00 21.22 82 ALA B O 1
ATOM 682 N N . MET B 2 52 ? -8.283 5.673 -19.603 1.00 22.09 83 MET B N 1
ATOM 683 C CA . MET B 2 52 ? -8.590 5.843 -18.182 1.00 21.08 83 MET B CA 1
ATOM 684 C C . MET B 2 52 ? -9.721 4.895 -17.787 1.00 20.48 83 MET B C 1
ATOM 685 O O . MET B 2 52 ? -10.891 5.272 -17.733 1.00 22.63 83 MET B O 1
ATOM 690 N N . ILE B 2 53 ? -9.371 3.641 -17.481 1.00 22.93 84 ILE B N 1
ATOM 691 C CA . ILE B 2 53 ? -10.399 2.647 -17.160 1.00 21.35 84 ILE B CA 1
ATOM 692 C C . ILE B 2 53 ? -10.143 1.953 -15.833 1.00 20.51 84 ILE B C 1
ATOM 693 O O . ILE B 2 53 ? -11.036 1.287 -15.298 1.00 22.28 84 ILE B O 1
ATOM 698 N N . TRP B 2 54 ? -8.930 2.082 -15.300 1.00 21.94 85 TRP B N 1
ATOM 699 C CA . TRP B 2 54 ? -8.547 1.336 -14.102 1.00 21.47 85 TRP B CA 1
ATOM 700 C C . TRP B 2 54 ? -9.127 1.991 -12.855 1.00 22.71 85 TRP B C 1
ATOM 701 O O . TRP B 2 54 ? -8.920 3.186 -12.625 1.00 20.01 85 TRP B O 1
ATOM 712 N N . LYS B 2 55 ? -9.829 1.206 -12.034 1.00 23.15 86 LYS B N 1
ATOM 713 C CA . LYS B 2 55 ? -10.632 1.784 -10.960 1.00 22.83 86 LYS B CA 1
ATOM 714 C C . LYS B 2 55 ? -9.759 2.165 -9.767 1.00 22.09 86 LYS B C 1
ATOM 715 O O . LYS B 2 55 ? -9.098 1.309 -9.168 1.00 22.74 86 LYS B O 1
ATOM 721 N N . ILE B 2 56 ? -9.797 3.452 -9.411 1.00 16.82 87 ILE B N 1
ATOM 722 C CA . ILE B 2 56 ? -9.100 3.960 -8.241 1.00 17.59 87 ILE B CA 1
ATOM 723 C C . ILE B 2 56 ? -9.753 3.432 -6.973 1.00 20.59 87 ILE B C 1
ATOM 724 O O . ILE B 2 56 ? -10.979 3.442 -6.835 1.00 23.04 87 ILE B O 1
ATOM 729 N N . LYS B 2 57 ? -8.930 2.988 -6.031 1.00 24.70 88 LYS B N 1
ATOM 730 C CA . LYS B 2 57 ? -9.428 2.386 -4.805 1.00 22.66 88 LYS B CA 1
ATOM 731 C C . LYS B 2 57 ? -9.770 3.445 -3.760 1.00 19.41 88 LYS B C 1
ATOM 732 O O . LYS B 2 57 ? -9.031 4.416 -3.577 1.00 19.03 88 LYS B O 1
ATOM 738 N N . ASN B 2 58 ? -10.897 3.236 -3.068 1.00 18.10 89 ASN B N 1
ATOM 739 C CA . ASN B 2 58 ? -11.319 4.057 -1.944 1.00 18.57 89 ASN B CA 1
ATOM 740 C C . ASN B 2 58 ? -11.263 5.559 -2.258 1.00 17.12 89 ASN B C 1
ATOM 741 O O . ASN B 2 58 ? -10.669 6.326 -1.519 1.00 15.87 89 ASN B O 1
ATOM 746 N N . PRO B 2 59 ? -11.881 5.986 -3.366 1.00 15.51 90 PRO B N 1
ATOM 747 C CA . PRO B 2 59 ? -11.674 7.364 -3.806 1.00 18.89 90 PRO B CA 1
ATOM 748 C C . PRO B 2 59 ? -12.339 8.348 -2.829 1.00 21.15 90 PRO B C 1
ATOM 749 O O . PRO B 2 59 ? -13.295 7.984 -2.143 1.00 20.63 90 PRO B O 1
ATOM 753 N N . PRO B 2 60 ? -11.808 9.556 -2.740 1.00 16.80 91 PRO B N 1
ATOM 754 C CA . PRO B 2 60 ? -12.530 10.605 -2.008 1.00 18.11 91 PRO B CA 1
ATOM 755 C C . PRO B 2 60 ? -13.690 11.139 -2.833 1.00 18.17 91 PRO B C 1
ATOM 756 O O . PRO B 2 60 ? -13.744 10.981 -4.053 1.00 15.90 91 PRO B O 1
ATOM 760 N N . HIS B 2 61 ? -14.623 11.800 -2.140 1.00 17.36 92 HIS B N 1
ATOM 761 C CA . HIS B 2 61 ? -15.730 12.489 -2.804 1.00 20.43 92 HIS B CA 1
ATOM 762 C C . HIS B 2 61 ? -15.221 13.433 -3.881 1.00 18.14 92 HIS B C 1
ATOM 763 O O . HIS B 2 61 ? -14.202 14.101 -3.697 1.00 18.73 92 HIS B O 1
ATOM 770 N N . ASN B 2 62 ? -15.956 13.500 -4.993 1.00 16.00 93 ASN B N 1
ATOM 771 C CA . ASN B 2 62 ? -15.836 14.474 -6.075 1.00 17.08 93 ASN B CA 1
ATOM 772 C C . ASN B 2 62 ? -14.680 14.166 -7.020 1.00 17.58 93 ASN B C 1
ATOM 773 O O . ASN B 2 62 ? -14.507 14.889 -8.015 1.00 16.74 93 ASN B O 1
ATOM 778 N N . LEU B 2 63 ? -13.901 13.118 -6.768 1.00 13.47 94 LEU B N 1
ATOM 779 C CA . LEU B 2 63 ? -12.866 12.718 -7.711 1.00 15.32 94 LEU B CA 1
ATOM 780 C C . LEU B 2 63 ? -13.507 12.117 -8.953 1.00 15.14 94 LEU B C 1
ATOM 781 O O . LEU B 2 63 ? -14.344 11.216 -8.863 1.00 17.97 94 LEU B O 1
ATOM 786 N N . LEU B 2 64 ? -13.106 12.616 -10.122 1.00 15.96 95 LEU B N 1
ATOM 787 C CA . LEU B 2 64 ? -13.680 12.174 -11.382 1.00 14.73 95 LEU B CA 1
ATOM 788 C C . LEU B 2 64 ? -12.713 11.378 -12.236 1.00 16.13 95 LEU B C 1
ATOM 789 O O . LEU B 2 64 ? -13.164 10.652 -13.124 1.00 17.32 95 LEU B O 1
ATOM 794 N N . GLY B 2 65 ? -11.415 11.496 -12.009 1.00 16.01 96 GLY B N 1
ATOM 795 C CA . GLY B 2 65 ? -10.456 10.714 -12.773 1.00 16.44 96 GLY B CA 1
ATOM 796 C C . GLY B 2 65 ? -9.051 11.256 -12.646 1.00 18.28 96 GLY B C 1
ATOM 797 O O . GLY B 2 65 ? -8.812 12.351 -12.138 1.00 15.39 96 GLY B O 1
ATOM 798 N N . VAL B 2 66 ? -8.113 10.464 -13.140 1.00 18.05 97 VAL B N 1
ATOM 799 C CA . VAL B 2 66 ? -6.698 10.789 -13.080 1.00 19.06 97 VAL B CA 1
ATOM 800 C C . VAL B 2 66 ? -6.092 10.479 -14.441 1.00 22.09 97 VAL B C 1
ATOM 801 O O . VAL B 2 66 ? -6.295 9.378 -14.970 1.00 18.53 97 VAL B O 1
ATOM 805 N N . PHE B 2 67 ? -5.367 11.449 -15.019 1.00 17.24 98 PHE B N 1
ATOM 806 C CA . PHE B 2 67 ? -4.650 11.236 -16.274 1.00 21.79 98 PHE B CA 1
ATOM 807 C C . PHE B 2 67 ? -3.170 11.568 -16.112 1.00 21.04 98 PHE B C 1
ATOM 808 O O . PHE B 2 67 ? -2.805 12.731 -15.877 1.00 18.45 98 PHE B O 1
ATOM 816 N N . PHE B 2 68 ? -2.323 10.544 -16.256 1.00 17.33 99 PHE B N 1
ATOM 817 C CA . PHE B 2 68 ? -0.874 10.725 -16.323 1.00 22.12 99 PHE B CA 1
ATOM 818 C C . PHE B 2 68 ? -0.483 10.994 -17.771 1.00 22.05 99 PHE B C 1
ATOM 819 O O . PHE B 2 68 ? -0.792 10.180 -18.647 1.00 23.00 99 PHE B O 1
ATOM 827 N N . ASP B 2 69 ? 0.221 12.108 -18.019 1.00 20.81 100 ASP B N 1
ATOM 828 C CA . ASP B 2 69 ? 0.447 12.537 -19.403 1.00 24.81 100 ASP B CA 1
ATOM 829 C C . ASP B 2 69 ? 1.605 11.817 -20.084 1.00 28.07 100 ASP B C 1
ATOM 830 O O . ASP B 2 69 ? 1.875 12.091 -21.257 1.00 27.89 100 ASP B O 1
ATOM 835 N N . ASN B 2 70 ? 2.292 10.922 -19.376 1.00 24.87 101 ASN B N 1
ATOM 836 C CA . ASN B 2 70 ? 3.484 10.307 -20.016 1.00 30.79 101 ASN B CA 1
ATOM 837 C C . ASN B 2 70 ? 3.815 8.967 -19.373 1.00 28.55 101 ASN B C 1
ATOM 838 O O . ASN B 2 70 ? 3.348 8.743 -18.237 1.00 27.21 101 ASN B O 1
ATOM 843 N N . ASN B 2 71 ? 4.518 8.099 -20.108 1.00 30.26 102 ASN B N 1
ATOM 844 C CA . ASN B 2 71 ? 5.018 6.820 -19.537 1.00 27.51 102 ASN B CA 1
ATOM 845 C C . ASN B 2 71 ? 3.898 5.828 -19.205 1.00 32.02 102 ASN B C 1
ATOM 846 O O . ASN B 2 71 ? 2.744 6.054 -19.625 1.00 32.43 102 ASN B O 1
ATOM 851 N N . THR B 2 72 ? 4.251 4.740 -18.514 1.00 30.45 103 THR B N 1
ATOM 852 C CA . THR B 2 72 ? 3.265 3.689 -18.154 1.00 31.06 103 THR B CA 1
ATOM 853 C C . THR B 2 72 ? 3.404 3.380 -16.662 1.00 30.01 103 THR B C 1
ATOM 854 O O . THR B 2 72 ? 4.370 3.876 -16.065 1.00 35.01 103 THR B O 1
ATOM 858 N N . ARG B 2 73 ? 2.483 2.593 -16.096 1.00 28.49 104 ARG B N 1
ATOM 859 C CA . ARG B 2 73 ? 2.592 2.180 -14.669 1.00 27.34 104 ARG B CA 1
ATOM 860 C C . ARG B 2 73 ? 1.765 0.913 -14.444 1.00 26.91 104 ARG B C 1
ATOM 861 O O . ARG B 2 73 ? 1.214 0.385 -15.431 1.00 24.50 104 ARG B O 1
ATOM 869 N N . ASP B 2 74 ? 1.682 0.451 -13.192 1.00 24.35 105 ASP B N 1
ATOM 870 C CA . ASP B 2 74 ? 0.851 -0.738 -12.869 1.00 25.40 105 ASP B CA 1
ATOM 871 C C . ASP B 2 74 ? -0.611 -0.418 -13.176 1.00 30.45 105 ASP B C 1
ATOM 872 O O . ASP B 2 74 ? -1.061 0.685 -12.813 1.00 25.64 105 ASP B O 1
ATOM 877 N N . ASP B 2 75 ? -1.323 -1.360 -13.792 1.00 27.19 106 ASP B N 1
ATOM 878 C CA . ASP B 2 75 ? -2.703 -1.135 -14.214 1.00 28.25 106 ASP B CA 1
ATOM 879 C C . ASP B 2 75 ? -3.591 -2.209 -13.577 1.00 29.73 106 ASP B C 1
ATOM 880 O O . ASP B 2 75 ? -3.646 -3.354 -14.045 1.00 28.94 106 ASP B O 1
ATOM 885 N N . GLU B 2 76 ? -4.272 -1.841 -12.494 1.00 26.20 107 GLU B N 1
ATOM 886 C CA . GLU B 2 76 ? -5.098 -2.771 -11.736 1.00 26.61 107 GLU B CA 1
ATOM 887 C C . GLU B 2 76 ? -6.324 -2.040 -11.202 1.00 30.33 107 GLU B C 1
ATOM 888 O O . GLU B 2 76 ? -6.263 -0.848 -10.874 1.00 27.21 107 GLU B O 1
ATOM 894 N N . ASP B 2 77 ? -7.439 -2.769 -11.125 1.00 25.14 108 ASP B N 1
ATOM 895 C CA . ASP B 2 77 ? -8.662 -2.255 -10.531 1.00 25.95 108 ASP B CA 1
ATOM 896 C C . ASP B 2 77 ? -8.603 -2.374 -9.017 1.00 32.30 108 ASP B C 1
ATOM 897 O O . ASP B 2 77 ? -8.200 -3.415 -8.485 1.00 29.35 108 ASP B O 1
ATOM 902 N N . ASP B 2 78 ? -9.040 -1.318 -8.328 1.00 29.08 109 ASP B N 1
ATOM 903 C CA . ASP B 2 78 ? -9.314 -1.356 -6.891 1.00 28.75 109 ASP B CA 1
ATOM 904 C C . ASP B 2 78 ? -8.080 -1.755 -6.091 1.00 29.59 109 ASP B C 1
ATOM 905 O O . ASP B 2 78 ? -8.165 -2.444 -5.068 1.00 30.98 109 ASP B O 1
ATOM 910 N N . LYS B 2 79 ? -6.931 -1.292 -6.538 1.00 21.44 110 LYS B N 1
ATOM 911 C CA . LYS B 2 79 ? -5.702 -1.581 -5.833 1.00 22.85 110 LYS B CA 1
ATOM 912 C C . LYS B 2 79 ? -5.012 -0.334 -5.319 1.00 25.09 110 LYS B C 1
ATOM 913 O O . LYS B 2 79 ? -4.493 -0.339 -4.201 1.00 27.92 110 LYS B O 1
ATOM 919 N N . TYR B 2 80 ? -4.998 0.745 -6.097 1.00 23.44 111 TYR B N 1
ATOM 920 C CA . TYR B 2 80 ? -4.251 1.945 -5.749 1.00 20.91 111 TYR B CA 1
ATOM 921 C C . TYR B 2 80 ? -5.180 3.088 -5.371 1.00 18.46 111 TYR B C 1
ATOM 922 O O . TYR B 2 80 ? -6.077 3.445 -6.140 1.00 19.32 111 TYR B O 1
ATOM 931 N N . THR B 2 81 ? -4.953 3.657 -4.191 1.00 19.63 112 THR B N 1
ATOM 932 C CA . THR B 2 81 ? -5.607 4.893 -3.786 1.00 19.19 112 THR B CA 1
ATOM 933 C C . THR B 2 81 ? -4.987 6.063 -4.543 1.00 21.34 112 THR B C 1
ATOM 934 O O . THR B 2 81 ? -3.913 5.953 -5.148 1.00 17.31 112 THR B O 1
ATOM 938 N N . LEU B 2 82 ? -5.696 7.190 -4.522 1.00 17.47 113 LEU B N 1
ATOM 939 C CA . LEU B 2 82 ? -5.171 8.409 -5.127 1.00 16.38 113 LEU B CA 1
ATOM 940 C C . LEU B 2 82 ? -3.780 8.751 -4.597 1.00 19.38 113 LEU B C 1
ATOM 941 O O . LEU B 2 82 ? -2.903 9.171 -5.364 1.00 19.62 113 LEU B O 1
ATOM 946 N N . GLU B 2 83 ? -3.568 8.603 -3.283 1.00 18.42 114 GLU B N 1
ATOM 947 C CA . GLU B 2 83 ? -2.264 8.921 -2.693 1.00 22.85 114 GLU B CA 1
ATOM 948 C C . GLU B 2 83 ? -1.159 8.005 -3.219 1.00 20.95 114 GLU B C 1
ATOM 949 O O . GLU B 2 83 ? -0.019 8.446 -3.417 1.00 21.65 114 GLU B O 1
ATOM 955 N N . GLU B 2 84 ? -1.456 6.718 -3.408 1.00 19.41 115 GLU B N 1
ATOM 956 C CA . GLU B 2 84 ? -0.473 5.832 -4.029 1.00 19.47 115 GLU B CA 1
ATOM 957 C C . GLU B 2 84 ? -0.196 6.252 -5.460 1.00 20.98 115 GLU B C 1
ATOM 958 O O . GLU B 2 84 ? 0.958 6.243 -5.914 1.00 20.38 115 GLU B O 1
ATOM 964 N N . LEU B 2 85 ? -1.249 6.626 -6.185 1.00 18.48 116 LEU B N 1
ATOM 965 C CA . LEU B 2 85 ? -1.089 7.005 -7.582 1.00 21.26 116 LEU B CA 1
ATOM 966 C C . LEU B 2 85 ? -0.169 8.208 -7.733 1.00 19.87 116 LEU B C 1
ATOM 967 O O . LEU B 2 85 ? 0.583 8.287 -8.705 1.00 18.49 116 LEU B O 1
ATOM 972 N N . LYS B 2 86 ? -0.179 9.129 -6.767 1.00 18.66 117 LYS B N 1
ATOM 973 C CA . LYS B 2 86 ? 0.686 10.303 -6.874 1.00 20.42 117 LYS B CA 1
ATOM 974 C C . LYS B 2 86 ? 2.168 9.931 -6.854 1.00 22.62 117 LYS B C 1
ATOM 975 O O . LYS B 2 86 ? 2.993 10.721 -7.321 1.00 18.50 117 LYS B O 1
ATOM 981 N N . GLN B 2 87 ? 2.513 8.728 -6.372 1.00 19.71 118 GLN B N 1
ATOM 982 C CA . GLN B 2 87 ? 3.883 8.229 -6.370 1.00 20.05 118 GLN B CA 1
ATOM 983 C C . GLN B 2 87 ? 4.185 7.332 -7.565 1.00 22.01 118 GLN B C 1
ATOM 984 O O . GLN B 2 87 ? 5.270 6.752 -7.626 1.00 25.48 118 GLN B O 1
ATOM 990 N N . MET B 2 88 ? 3.252 7.213 -8.517 1.00 24.75 119 MET B N 1
ATOM 991 C CA . MET B 2 88 ? 3.331 6.257 -9.617 1.00 21.79 119 MET B CA 1
ATOM 992 C C . MET B 2 88 ? 3.401 6.941 -10.978 1.00 21.04 119 MET B C 1
ATOM 993 O O . MET B 2 88 ? 3.091 6.321 -11.998 1.00 19.35 119 MET B O 1
ATOM 998 N N . GLY B 2 89 ? 3.826 8.206 -11.012 1.00 23.70 120 GLY B N 1
ATOM 999 C CA . GLY B 2 89 ? 3.991 8.893 -12.283 1.00 18.95 120 GLY B CA 1
ATOM 1000 C C . GLY B 2 89 ? 4.937 8.166 -13.221 1.00 26.53 120 GLY B C 1
ATOM 1001 O O . GLY B 2 89 ? 4.690 8.091 -14.430 1.00 22.02 120 GLY B O 1
ATOM 1002 N N . ASN B 2 90 ? 6.031 7.616 -12.675 1.00 22.41 121 ASN B N 1
ATOM 1003 C CA . ASN B 2 90 ? 6.970 6.807 -13.457 1.00 23.40 121 ASN B CA 1
ATOM 1004 C C . ASN B 2 90 ? 7.541 7.587 -14.646 1.00 28.61 121 ASN B C 1
ATOM 1005 O O . ASN B 2 90 ? 7.767 7.036 -15.724 1.00 31.60 121 ASN B O 1
ATOM 1010 N N . GLY B 2 91 ? 7.744 8.891 -14.472 1.00 29.74 122 GLY B N 1
ATOM 1011 C CA . GLY B 2 91 ? 8.285 9.731 -15.520 1.00 28.13 122 GLY B CA 1
ATOM 1012 C C . GLY B 2 91 ? 7.307 10.719 -16.118 1.00 29.78 122 GLY B C 1
ATOM 1013 O O . GLY B 2 91 ? 7.738 11.647 -16.817 1.00 32.59 122 GLY B O 1
ATOM 1014 N N . ALA B 2 92 ? 6.009 10.549 -15.888 1.00 27.71 123 ALA B N 1
ATOM 1015 C CA . ALA B 2 92 ? 5.057 11.572 -16.309 1.00 25.78 123 ALA B CA 1
ATOM 1016 C C . ALA B 2 92 ? 5.456 12.922 -15.732 1.00 23.83 123 ALA B C 1
ATOM 1017 O O . ALA B 2 92 ? 5.904 13.017 -14.588 1.00 22.61 123 ALA B O 1
ATOM 1019 N N . LYS B 2 93 ? 5.324 13.973 -16.537 1.00 24.77 124 LYS B N 1
ATOM 1020 C CA . LYS B 2 93 ? 5.635 15.310 -16.046 1.00 25.05 124 LYS B CA 1
ATOM 1021 C C . LYS B 2 93 ? 4.420 16.013 -15.454 1.00 22.32 124 LYS B C 1
ATOM 1022 O O . LYS B 2 93 ? 4.578 16.989 -14.710 1.00 23.30 124 LYS B O 1
ATOM 1028 N N . ASN B 2 94 ? 3.218 15.533 -15.745 1.00 25.56 125 ASN B N 1
ATOM 1029 C CA . ASN B 2 94 ? 2.011 16.110 -15.174 1.00 22.77 125 ASN B CA 1
ATOM 1030 C C . ASN B 2 94 ? 1.044 14.999 -14.803 1.00 22.63 125 ASN B C 1
ATOM 1031 O O . ASN B 2 94 ? 0.820 14.069 -15.581 1.00 20.50 125 ASN B O 1
ATOM 1036 N N . MET B 2 95 ? 0.467 15.112 -13.618 1.00 21.61 126 MET B N 1
ATOM 1037 C CA . MET B 2 95 ? -0.633 14.260 -13.188 1.00 19.13 126 MET B CA 1
ATOM 1038 C C . MET B 2 95 ? -1.871 15.140 -13.095 1.00 15.58 126 MET B C 1
ATOM 1039 O O . MET B 2 95 ? -1.951 16.012 -12.223 1.00 19.18 126 MET B O 1
ATOM 1044 N N . TYR B 2 96 ? -2.813 14.946 -14.013 1.00 17.79 127 TYR B N 1
ATOM 1045 C CA . TYR B 2 96 ? -4.039 15.736 -14.036 1.00 16.89 127 TYR B CA 1
ATOM 1046 C C . TYR B 2 96 ? -5.110 15.000 -13.243 1.00 18.13 127 TYR B C 1
ATOM 1047 O O . TYR B 2 96 ? -5.441 13.837 -13.541 1.00 18.99 127 TYR B O 1
ATOM 1056 N N . ILE B 2 97 ? -5.637 15.676 -12.226 1.00 15.78 128 ILE B N 1
ATOM 1057 C CA . ILE B 2 97 ? -6.620 15.119 -11.310 1.00 15.23 128 ILE B CA 1
ATOM 1058 C C . ILE B 2 97 ? -7.897 15.942 -11.461 1.00 17.85 128 ILE B C 1
ATOM 1059 O O . ILE B 2 97 ? -7.905 17.148 -11.181 1.00 17.05 128 ILE B O 1
ATOM 1064 N N . PHE B 2 98 ? -8.969 15.294 -11.916 1.00 15.52 129 PHE B N 1
ATOM 1065 C CA . PHE B 2 98 ? -10.190 15.982 -12.301 1.00 15.25 129 PHE B CA 1
ATOM 1066 C C . PHE B 2 98 ? -11.203 15.861 -11.177 1.00 15.65 129 PHE B C 1
ATOM 1067 O O . PHE B 2 98 ? -11.495 14.751 -10.726 1.00 15.79 129 PHE B O 1
ATOM 1075 N N . TRP B 2 99 ? -11.729 17.006 -10.731 1.00 15.46 130 TRP B N 1
ATOM 1076 C CA . TRP B 2 99 ? -12.610 17.101 -9.574 1.00 14.69 130 TRP B CA 1
ATOM 1077 C C . TRP B 2 99 ? -13.952 17.684 -9.982 1.00 18.61 130 TRP B C 1
ATOM 1078 O O . TRP B 2 99 ? -14.026 18.554 -10.861 1.00 16.38 130 TRP B O 1
ATOM 1089 N N . GLN B 2 100 ? -15.006 17.197 -9.334 1.00 19.36 131 GLN B N 1
ATOM 1090 C CA . GLN B 2 100 ? -16.332 17.775 -9.451 1.00 21.37 131 GLN B CA 1
ATOM 1091 C C . GLN B 2 100 ? -16.486 18.850 -8.389 1.00 21.97 131 GLN B C 1
ATOM 1092 O O . GLN B 2 100 ? -16.159 18.625 -7.219 1.00 18.74 131 GLN B O 1
ATOM 1098 N N . TYR B 2 101 ? -17.019 20.008 -8.788 1.00 21.33 132 TYR B N 1
ATOM 1099 C CA . TYR B 2 101 ? -17.256 21.133 -7.846 1.00 19.65 132 TYR B CA 1
ATOM 1100 C C . TYR B 2 101 ? -18.352 20.764 -6.844 1.00 23.30 132 TYR B C 1
ATOM 1101 O O . TYR B 2 101 ? -19.416 20.285 -7.268 1.00 23.92 132 TYR B O 1
ATOM 1110 N N . GLU B 2 102 ? -18.087 20.973 -5.554 1.00 23.07 133 GLU B N 1
ATOM 1111 C CA . GLU B 2 102 ? -19.132 20.742 -4.524 1.00 37.43 133 GLU B CA 1
ATOM 1112 C C . GLU B 2 102 ? -19.596 22.113 -4.026 1.00 31.28 133 GLU B C 1
ATOM 1113 O O . GLU B 2 102 ? -18.800 22.801 -3.359 1.00 38.88 133 GLU B O 1
ATOM 1119 N N . GLN B 2 103 ? -20.823 22.503 -4.369 1.00 40.00 134 GLN B N 1
ATOM 1120 C CA . GLN B 2 103 ? -21.324 23.852 -3.992 1.00 43.13 134 GLN B CA 1
ATOM 1121 C C . GLN B 2 103 ? -21.453 23.963 -2.472 1.00 43.04 134 GLN B C 1
ATOM 1122 O O . GLN B 2 103 ? -22.219 23.176 -1.885 1.00 47.02 134 GLN B O 1
ATOM 1128 N N . LYS B 2 104 ? -20.655 25.126 -2.032 1.00 30.00 135 LYS B N 1
ATOM 1129 C CA . LYS B 2 104 ? -20.752 25.308 -0.566 1.00 30.00 135 LYS B CA 1
ATOM 1130 C C . LYS B 2 104 ? -21.880 26.295 -0.252 1.00 30.00 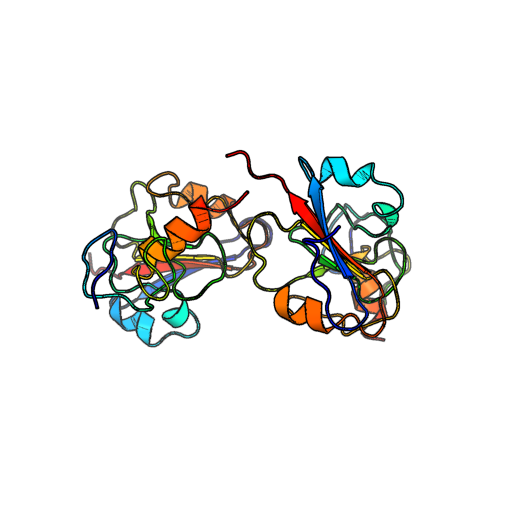135 LYS B C 1
ATOM 1131 O O . LYS B 2 104 ? -23.051 25.880 -0.359 1.00 30.00 135 LYS B O 1
ATOM 1133 N N . ARG C 1 7 ? -8.127 12.690 26.751 1.00 43.90 152 ARG A N 1
ATOM 1134 C CA . ARG C 1 7 ? -8.481 13.487 25.546 1.00 42.94 152 ARG A CA 1
ATOM 1135 C C . ARG C 1 7 ? -10.002 13.636 25.461 1.00 43.65 152 ARG A C 1
ATOM 1136 O O . ARG C 1 7 ? -10.709 12.693 25.867 1.00 39.72 152 ARG A O 1
ATOM 1144 N N . ARG C 1 8 ? -10.475 14.776 24.949 1.00 44.62 153 ARG A N 1
ATOM 1145 C CA . ARG C 1 8 ? -11.933 15.040 24.868 1.00 41.63 153 ARG A CA 1
ATOM 1146 C C . ARG C 1 8 ? -12.215 15.723 23.529 1.00 42.19 153 ARG A C 1
ATOM 1147 O O . ARG C 1 8 ? -11.328 16.444 23.037 1.00 39.74 153 ARG A O 1
ATOM 1155 N N . CYS C 1 9 ? -13.395 15.483 22.955 1.00 40.19 154 CYS A N 1
ATOM 1156 C CA . CYS C 1 9 ? -13.692 16.061 21.623 1.00 38.35 154 CYS A CA 1
ATOM 1157 C C . CYS C 1 9 ? -14.041 17.540 21.787 1.00 38.71 154 CYS A C 1
ATOM 1158 O O . CYS C 1 9 ? -14.899 17.855 22.624 1.00 38.17 154 CYS A O 1
ATOM 1161 N N . ALA C 1 10 ? -13.391 18.406 21.012 1.00 38.18 155 ALA A N 1
ATOM 1162 C CA . ALA C 1 10 ? -13.656 19.839 21.115 1.00 39.47 155 ALA A CA 1
ATOM 1163 C C . ALA C 1 10 ? -15.092 20.175 20.748 1.00 37.65 155 ALA A C 1
ATOM 1164 O O . ALA C 1 10 ? -15.632 21.187 21.211 1.00 39.30 155 ALA A O 1
ATOM 1166 N N . ASN C 1 11 ? -15.733 19.344 19.933 1.00 36.91 156 ASN A N 1
ATOM 1167 C CA . ASN C 1 11 ? -17.100 19.616 19.518 1.00 35.22 156 ASN A CA 1
ATOM 1168 C C . ASN C 1 11 ? -18.139 18.883 20.358 1.00 41.96 156 ASN A C 1
ATOM 1169 O O . ASN C 1 11 ? -19.129 19.492 20.784 1.00 46.62 156 ASN A O 1
ATOM 1174 N N . CYS C 1 12 ? -17.993 17.578 20.594 1.00 41.94 157 CYS A N 1
ATOM 1175 C CA . CYS C 1 12 ? -19.100 16.876 21.315 1.00 42.79 157 CYS A CA 1
ATOM 1176 C C . CYS C 1 12 ? -18.729 16.532 22.761 1.00 42.92 157 CYS A C 1
ATOM 1177 O O . CYS C 1 12 ? -19.597 15.964 23.453 1.00 45.52 157 CYS A O 1
ATOM 1180 N N . ASP C 1 13 ? -17.500 16.832 23.186 1.00 44.15 158 ASP A N 1
ATOM 1181 C CA . ASP C 1 13 ? -17.041 16.591 24.585 1.00 46.09 158 ASP A CA 1
ATOM 1182 C C . ASP C 1 13 ? -16.976 15.096 24.932 1.00 48.17 158 ASP A C 1
ATOM 1183 O O . ASP C 1 13 ? -16.893 14.787 26.134 1.00 48.76 158 ASP A O 1
ATOM 1188 N N . THR C 1 14 ? -16.983 14.201 23.940 1.00 41.80 159 THR A N 1
ATOM 1189 C CA . THR C 1 14 ? -16.997 12.757 24.288 1.00 44.21 159 THR A CA 1
ATOM 1190 C C . THR C 1 14 ? -15.588 12.311 24.676 1.00 42.21 159 THR A C 1
ATOM 1191 O O . THR C 1 14 ? -14.617 12.933 24.203 1.00 41.39 159 THR A O 1
ATOM 1195 N N . THR C 1 15 ? -15.489 11.296 25.536 1.00 44.42 160 THR A N 1
ATOM 1196 C CA . THR C 1 15 ? -14.184 10.758 25.874 1.00 44.52 160 THR A CA 1
ATOM 1197 C C . THR C 1 15 ? -13.874 9.505 25.080 1.00 40.04 160 THR A C 1
ATOM 1198 O O . THR C 1 15 ? -12.725 9.054 25.083 1.00 42.06 160 THR A O 1
ATOM 1202 N N . SER C 1 16 ? -14.865 8.995 24.353 1.00 40.65 161 SER A N 1
ATOM 1203 C CA . SER C 1 16 ? -14.877 7.654 23.787 1.00 37.87 161 SER A CA 1
ATOM 1204 C C . SER C 1 16 ? -14.984 7.763 22.274 1.00 36.01 161 SER A C 1
ATOM 1205 O O . SER C 1 16 ? -15.994 8.254 21.755 1.00 36.10 161 SER A O 1
ATOM 1208 N N . THR C 1 17 ? -13.949 7.296 21.573 1.00 37.36 162 THR A N 1
ATOM 1209 C CA . THR C 1 17 ? -13.901 7.294 20.118 1.00 37.85 162 THR A CA 1
ATOM 1210 C C . THR C 1 17 ? -12.891 6.242 19.669 1.00 35.28 162 THR A C 1
ATOM 1211 O O . THR C 1 17 ? -11.946 5.946 20.410 1.00 35.68 162 THR A O 1
ATOM 1215 N N . PRO C 1 18 ? -13.061 5.656 18.478 1.00 29.78 163 PRO A N 1
ATOM 1216 C CA . PRO C 1 18 ? -12.029 4.751 17.953 1.00 30.09 163 PRO A CA 1
ATOM 1217 C C . PRO C 1 18 ? -10.835 5.461 17.339 1.00 30.21 163 PRO A C 1
ATOM 1218 O O . PRO C 1 18 ? -9.804 4.817 17.104 1.00 27.89 163 PRO A O 1
ATOM 1222 N N . LEU C 1 19 ? -10.940 6.750 17.041 1.00 28.90 164 LEU A N 1
ATOM 1223 C CA . LEU C 1 19 ? -9.842 7.440 16.376 1.00 32.24 164 LEU A CA 1
ATOM 1224 C C . LEU C 1 19 ? -9.996 8.923 16.648 1.00 28.74 164 LEU A C 1
ATOM 1225 O O . LEU C 1 19 ? -11.084 9.473 16.458 1.00 30.79 164 LEU A O 1
ATOM 1230 N N . TRP C 1 20 ? -8.933 9.556 17.129 1.00 34.58 165 TRP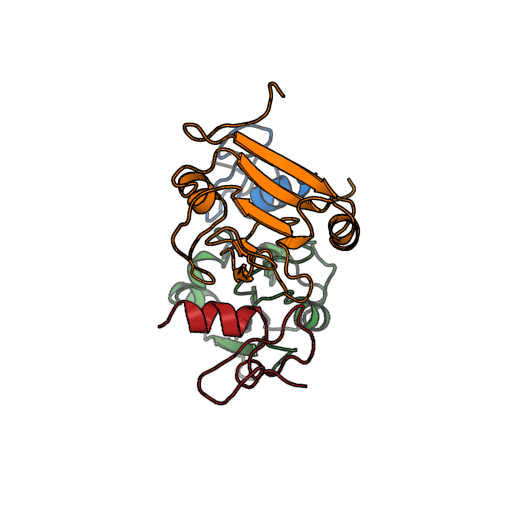 A N 1
ATOM 1231 C CA . TRP C 1 20 ? -8.943 11.000 17.336 1.00 31.16 165 TRP A CA 1
ATOM 1232 C C . TRP C 1 20 ? -8.498 11.659 16.039 1.00 31.39 165 TRP A C 1
ATOM 1233 O O . TRP C 1 20 ? -7.518 11.224 15.424 1.00 31.63 165 TRP A O 1
ATOM 1244 N N . ARG C 1 21 ? -9.249 12.668 15.597 1.00 29.80 166 ARG A N 1
ATOM 1245 C CA . ARG C 1 21 ? -9.095 13.214 14.258 1.00 32.61 166 ARG A CA 1
ATOM 1246 C C . ARG C 1 21 ? -8.794 14.707 14.300 1.00 35.11 166 ARG A C 1
ATOM 1247 O O . ARG C 1 21 ? -9.038 15.389 15.296 1.00 32.23 166 ARG A O 1
ATOM 1255 N N . ASN C 1 22 ? -8.276 15.203 13.183 1.00 37.01 167 ASN A N 1
ATOM 1256 C CA . ASN C 1 22 ? -7.947 16.613 13.057 1.00 45.58 167 ASN A CA 1
ATOM 1257 C C . ASN C 1 22 ? -9.205 17.480 13.108 1.00 42.17 167 ASN A C 1
ATOM 1258 O O . ASN C 1 22 ? -10.282 17.081 12.655 1.00 41.10 167 ASN A O 1
ATOM 1263 N N . GLY C 1 23 ? -9.057 18.678 13.679 1.00 43.84 168 GLY A N 1
ATOM 1264 C CA . GLY C 1 23 ? -10.131 19.646 13.739 1.00 43.97 168 GLY A CA 1
ATOM 1265 C C . GLY C 1 23 ? -9.634 21.083 13.718 1.00 47.66 168 GLY A C 1
ATOM 1266 O O . GLY C 1 23 ? -8.433 21.344 13.569 1.00 49.24 168 GLY A O 1
ATOM 1267 N N . PRO C 1 24 ? -10.554 22.049 13.862 1.00 46.59 169 PRO A N 1
ATOM 1268 C CA . PRO C 1 24 ? -10.130 23.461 13.912 1.00 46.37 169 PRO A CA 1
ATOM 1269 C C . PRO C 1 24 ? -9.182 23.778 15.060 1.00 46.12 169 PRO A C 1
ATOM 1270 O O . PRO C 1 24 ? -8.293 24.621 14.899 1.00 50.81 169 PRO A O 1
ATOM 1274 N N . ARG C 1 25 ? -9.333 23.121 16.215 1.00 50.87 170 ARG A N 1
ATOM 1275 C CA . ARG C 1 25 ? -8.507 23.407 17.387 1.00 48.88 170 ARG A CA 1
ATOM 1276 C C . ARG C 1 25 ? -7.149 22.707 17.362 1.00 48.19 170 ARG A C 1
ATOM 1277 O O . ARG C 1 25 ? -6.366 22.883 18.302 1.00 52.90 170 ARG A O 1
ATOM 1285 N N . GLY C 1 26 ? -6.847 21.920 16.330 1.00 48.39 171 GLY A N 1
ATOM 1286 C CA . GLY C 1 26 ? -5.561 21.270 16.217 1.00 49.91 171 GLY A CA 1
ATOM 1287 C C . GLY C 1 26 ? -5.678 19.818 15.800 1.00 52.33 171 GLY A C 1
ATOM 1288 O O . GLY C 1 26 ? -6.780 19.274 15.654 1.00 47.41 171 GLY A O 1
ATOM 1289 N N . PRO C 1 27 ? -4.538 19.166 15.568 1.00 54.49 172 PRO A N 1
ATOM 1290 C CA . PRO C 1 27 ? -4.566 17.718 15.326 1.00 50.96 172 PRO A CA 1
ATOM 1291 C C . PRO C 1 27 ? -5.126 16.969 16.526 1.00 51.74 172 PRO A C 1
ATOM 1292 O O . PRO C 1 27 ? -4.994 17.403 17.675 1.00 50.07 172 PRO A O 1
ATOM 1296 N N . LYS C 1 28 ? -5.779 15.838 16.230 1.00 43.08 173 LYS A N 1
ATOM 1297 C CA . LYS C 1 28 ? -6.309 14.911 17.234 1.00 41.19 173 LYS A CA 1
ATOM 1298 C C . LYS C 1 28 ? -7.301 15.578 18.186 1.00 41.16 173 LYS A C 1
ATOM 1299 O O . LYS C 1 28 ? -7.485 15.117 19.315 1.00 40.87 173 LYS A O 1
ATOM 1305 N N . SER C 1 29 ? -7.972 16.647 17.742 1.00 37.28 174 SER A N 1
ATOM 1306 C CA . SER C 1 29 ? -8.825 17.433 18.623 1.00 35.58 174 SER A CA 1
ATOM 1307 C C . SER C 1 29 ? -10.306 17.078 18.535 1.00 35.08 174 SER A C 1
ATOM 1308 O O . SER C 1 29 ? -11.082 17.523 19.390 1.00 36.15 174 SER A O 1
ATOM 1311 N N . LEU C 1 30 ? -10.716 16.283 17.548 1.00 35.24 175 LEU A N 1
ATOM 1312 C CA . LEU C 1 30 ? -12.104 15.867 17.402 1.00 31.40 175 LEU A CA 1
ATOM 1313 C C . LEU C 1 30 ? -12.203 14.347 17.494 1.00 29.77 175 LEU A C 1
ATOM 1314 O O . LEU C 1 30 ? -11.270 13.625 17.133 1.00 25.14 175 LEU A O 1
ATOM 1319 N N . CYS C 1 31 ? -13.358 13.865 17.952 1.00 29.58 176 CYS A N 1
ATOM 1320 C CA . CYS C 1 31 ? -13.619 12.431 17.950 1.00 30.44 176 CYS A CA 1
ATOM 1321 C C . CYS C 1 31 ? -13.719 11.954 16.505 1.00 32.28 176 CYS A C 1
ATOM 1322 O O . CYS C 1 31 ? -13.596 12.753 15.563 1.00 27.77 176 CYS A O 1
ATOM 1325 N N . ASN C 1 32 ? -13.919 10.651 16.312 1.00 28.50 177 ASN A N 1
ATOM 1326 C CA . ASN C 1 32 ? -13.950 10.118 14.958 1.00 26.01 177 ASN A CA 1
ATOM 1327 C C . ASN C 1 32 ? -15.147 10.646 14.175 1.00 22.87 177 ASN A C 1
ATOM 1328 O O . ASN C 1 32 ? -15.007 11.045 13.016 1.00 21.81 177 ASN A O 1
ATOM 1333 N N . ALA C 1 33 ? -16.334 10.647 14.784 1.00 24.00 178 ALA A N 1
ATOM 1334 C CA . ALA C 1 33 ? -17.525 11.126 14.085 1.00 24.29 178 ALA A CA 1
ATOM 1335 C C . ALA C 1 33 ? -17.415 12.612 13.734 1.00 28.22 178 ALA A C 1
ATOM 1336 O O . ALA C 1 33 ? -17.667 13.011 12.587 1.00 24.61 178 ALA A O 1
ATOM 1338 N N . CYS C 1 34 ? -17.045 13.449 14.717 1.00 24.68 179 CYS A N 1
ATOM 1339 C CA . CYS C 1 34 ? -16.917 14.889 14.467 1.00 28.83 179 CYS A CA 1
ATOM 1340 C C . CYS C 1 34 ? -15.821 15.186 13.448 1.00 23.83 179 CYS A C 1
ATOM 1341 O O . CYS C 1 34 ? -15.977 16.069 12.596 1.00 28.90 179 CYS A O 1
ATOM 1344 N N . GLY C 1 35 ? -14.699 14.473 13.521 1.00 27.35 180 GLY A N 1
ATOM 1345 C CA . GLY C 1 35 ? -13.637 14.677 12.554 1.00 26.35 180 GLY A CA 1
ATOM 1346 C C . GLY C 1 35 ? -14.060 14.337 11.138 1.00 29.55 180 GLY A C 1
ATOM 1347 O O . GLY C 1 35 ? -13.602 14.967 10.178 1.00 25.74 180 GLY A O 1
ATOM 1348 N N . ILE C 1 36 ? -14.931 13.337 10.981 1.00 26.12 181 ILE A N 1
ATOM 1349 C CA . ILE C 1 36 ? -15.419 13.000 9.643 1.00 25.94 181 ILE A CA 1
ATOM 1350 C C . ILE C 1 36 ? -16.434 14.035 9.162 1.00 23.84 181 ILE A C 1
ATOM 1351 O O . ILE C 1 36 ? -16.437 14.421 7.986 1.00 24.95 181 ILE A O 1
ATOM 1356 N N . ARG C 1 37 ? -17.316 14.497 10.055 1.00 26.72 182 ARG A N 1
ATOM 1357 C CA . ARG C 1 37 ? -18.195 15.607 9.700 1.00 26.19 182 ARG A CA 1
ATOM 1358 C C . ARG C 1 37 ? -17.385 16.836 9.319 1.00 29.00 182 ARG A C 1
ATOM 1359 O O . ARG C 1 37 ? -17.720 17.536 8.356 1.00 30.25 182 ARG A O 1
ATOM 1367 N N . PHE C 1 38 ? -16.308 17.111 10.056 1.00 26.80 183 PHE A N 1
ATOM 1368 C CA . PHE C 1 38 ? -15.504 18.288 9.748 1.00 29.22 183 PHE A CA 1
ATOM 1369 C C . PHE C 1 38 ? -14.905 18.182 8.354 1.00 30.22 183 PHE A C 1
ATOM 1370 O O . PHE C 1 38 ? -15.043 19.100 7.535 1.00 32.16 183 PHE A O 1
ATOM 1378 N N . LYS C 1 39 ? -14.265 17.045 8.061 1.00 26.32 184 LYS A N 1
ATOM 1379 C CA . LYS C 1 39 ? -13.713 16.804 6.735 1.00 28.34 184 LYS A CA 1
ATOM 1380 C C . LYS C 1 39 ? -14.775 16.970 5.656 1.00 30.30 184 LYS A C 1
ATOM 1381 O O . LYS C 1 39 ? -14.503 17.533 4.591 1.00 31.73 184 LYS A O 1
ATOM 1387 N N . LYS C 1 40 ? -15.999 16.503 5.913 1.00 26.97 185 LYS A N 1
ATOM 1388 C CA . LYS C 1 40 ? -17.091 16.715 4.964 1.00 33.32 185 LYS A CA 1
ATOM 1389 C C . LYS C 1 40 ? -17.371 18.206 4.792 1.00 33.03 185 LYS A C 1
ATOM 1390 O O . LYS C 1 40 ? -17.581 18.682 3.671 1.00 31.50 185 LYS A O 1
ATOM 1396 N N . GLU C 1 41 ? -17.360 18.958 5.893 1.00 35.13 186 GLU A N 1
ATOM 1397 C CA . GLU C 1 41 ? -17.664 20.381 5.820 1.00 35.54 186 GLU A CA 1
ATOM 1398 C C . GLU C 1 41 ? -16.633 21.124 4.986 1.00 34.69 186 GLU A C 1
ATOM 1399 O O . GLU C 1 41 ? -16.982 22.032 4.226 1.00 40.52 186 GLU A O 1
ATOM 1405 N N . GLU C 1 42 ? -15.362 20.742 5.093 1.00 33.13 187 GLU A N 1
ATOM 1406 C CA . GLU C 1 42 ? -14.293 21.438 4.386 1.00 37.97 187 GLU A CA 1
ATOM 1407 C C . GLU C 1 42 ? -14.186 21.074 2.904 1.00 43.16 187 GLU A C 1
ATOM 1408 O O . GLU C 1 42 ? -13.274 21.574 2.232 1.00 37.49 187 GLU A O 1
ATOM 1414 N N . ARG C 1 43 ? -15.076 20.229 2.377 1.00 42.29 188 ARG A N 1
ATOM 1415 C CA . ARG C 1 43 ? -15.032 19.866 0.963 1.00 38.67 188 ARG A CA 1
ATOM 1416 C C . ARG C 1 43 ? -15.473 21.037 0.091 1.00 45.05 188 ARG A C 1
ATOM 1417 O O . ARG C 1 43 ? -16.555 21.610 0.290 1.00 40.05 188 ARG A O 1
ATOM 1425 N N . ARG C 1 44 ? -14.635 21.387 -0.885 1.00 49.63 189 ARG A N 1
ATOM 1426 C CA . ARG C 1 44 ? -14.959 22.439 -1.851 1.00 46.14 189 ARG A CA 1
ATOM 1427 C C . ARG C 1 44 ? -14.622 21.998 -3.289 1.00 47.04 189 ARG A C 1
ATOM 1428 O O . ARG C 1 44 ? -15.452 22.086 -4.213 1.00 39.99 189 ARG A O 1
ATOM 1436 N N . GLU D 2 6 ? -31.788 -8.070 -3.346 1.00 45.08 37 GLU C N 1
ATOM 1437 C CA . GLU D 2 6 ? -30.663 -8.996 -3.450 1.00 41.99 37 GLU C CA 1
ATOM 1438 C C . GLU D 2 6 ? -29.570 -8.443 -4.363 1.00 37.22 37 GLU C C 1
ATOM 1439 O O . GLU D 2 6 ? -28.394 -8.790 -4.202 1.00 34.29 37 GLU C O 1
ATOM 1445 N N . ARG D 2 7 ? -29.952 -7.575 -5.307 1.00 36.39 38 ARG C N 1
ATOM 1446 C CA . ARG D 2 7 ? -28.976 -6.900 -6.159 1.00 35.73 38 ARG C CA 1
ATOM 1447 C C . ARG D 2 7 ? -29.555 -5.603 -6.723 1.00 37.16 38 ARG C C 1
ATOM 1448 O O . ARG D 2 7 ? -30.642 -5.614 -7.307 1.00 36.13 38 ARG C O 1
ATOM 1456 N N . VAL D 2 8 ? -28.822 -4.498 -6.576 1.00 32.09 39 VAL C N 1
ATOM 1457 C CA . VAL D 2 8 ? -29.174 -3.222 -7.196 1.00 31.88 39 VAL C CA 1
ATOM 1458 C C . VAL D 2 8 ? -28.093 -2.918 -8.223 1.00 29.38 39 VAL C C 1
ATOM 1459 O O . VAL D 2 8 ? -26.971 -2.525 -7.877 1.00 31.56 39 VAL C O 1
ATOM 1463 N N . GLY D 2 9 ? -28.421 -3.089 -9.500 1.00 31.06 40 GLY C N 1
ATOM 1464 C CA . GLY D 2 9 ? -27.415 -2.970 -10.538 1.00 33.22 40 GLY C CA 1
ATOM 1465 C C . GLY D 2 9 ? -26.356 -4.049 -10.419 1.00 35.15 40 GLY C C 1
ATOM 1466 O O . GLY D 2 9 ? -26.671 -5.243 -10.411 1.00 41.28 40 GLY C O 1
ATOM 1467 N N . A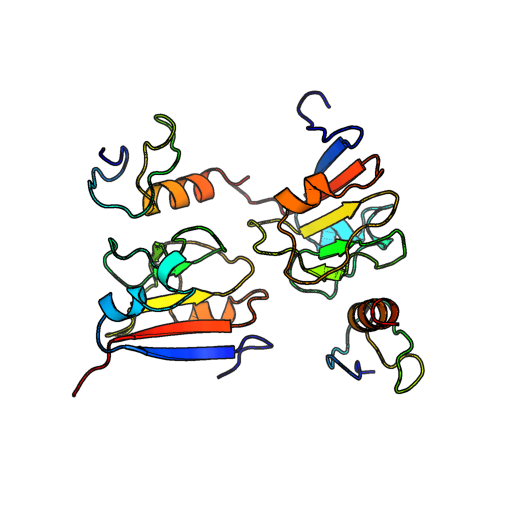SP D 2 10 ? -25.097 -3.645 -10.306 1.00 38.69 41 ASP C N 1
ATOM 1468 C CA . ASP D 2 10 ? -24.017 -4.582 -10.035 1.00 43.21 41 ASP C CA 1
ATOM 1469 C C . ASP D 2 10 ? -23.759 -4.779 -8.549 1.00 41.02 41 ASP C C 1
ATOM 1470 O O . ASP D 2 10 ? -22.923 -5.612 -8.184 1.00 34.48 41 ASP C O 1
ATOM 1475 N N . MET D 2 11 ? -24.435 -4.031 -7.687 1.00 31.73 42 MET C N 1
ATOM 1476 C CA . MET D 2 11 ? -24.164 -4.093 -6.260 1.00 28.33 42 MET C CA 1
ATOM 1477 C C . MET D 2 11 ? -25.020 -5.176 -5.615 1.00 27.13 42 MET C C 1
ATOM 1478 O O . MET D 2 11 ? -26.241 -5.211 -5.803 1.00 29.38 42 MET C O 1
ATOM 1483 N N . ARG D 2 12 ? -24.378 -6.056 -4.861 1.00 25.43 43 ARG C N 1
ATOM 1484 C CA . ARG D 2 12 ? -25.087 -7.079 -4.115 1.00 25.19 43 ARG C CA 1
ATOM 1485 C C . ARG D 2 12 ? -25.517 -6.531 -2.761 1.00 19.93 43 ARG C C 1
ATOM 1486 O O . ARG D 2 12 ? -24.761 -5.830 -2.093 1.00 21.42 43 ARG C O 1
ATOM 1494 N N . ILE D 2 13 ? -26.731 -6.865 -2.363 1.00 22.51 44 ILE C N 1
ATOM 1495 C CA . ILE D 2 13 ? -27.279 -6.489 -1.067 1.00 25.27 44 ILE C CA 1
ATOM 1496 C C . ILE D 2 13 ? -27.080 -7.672 -0.130 1.00 21.36 44 ILE C C 1
ATOM 1497 O O . ILE D 2 13 ? -27.739 -8.698 -0.282 1.00 22.75 44 ILE C O 1
ATOM 1502 N N . VAL D 2 14 ? -26.221 -7.528 0.867 1.00 21.36 45 VAL C N 1
ATOM 1503 C CA . VAL D 2 14 ? -25.857 -8.628 1.757 1.00 20.24 45 VAL C CA 1
ATOM 1504 C C . VAL D 2 14 ? -26.415 -8.317 3.140 1.00 21.53 45 VAL C C 1
ATOM 1505 O O . VAL D 2 14 ? -25.848 -7.509 3.879 1.00 20.58 45 VAL C O 1
ATOM 1509 N N . ASN D 2 15 ? -27.508 -8.969 3.517 1.00 20.86 46 ASN C N 1
ATOM 1510 C CA . ASN D 2 15 ? -27.999 -8.855 4.879 1.00 19.97 46 ASN C CA 1
ATOM 1511 C C . ASN D 2 15 ? -27.282 -9.874 5.756 1.00 19.57 46 ASN C C 1
ATOM 1512 O O . ASN D 2 15 ? -27.250 -11.064 5.439 1.00 18.38 46 ASN C O 1
ATOM 1517 N N . ILE D 2 16 ? -26.687 -9.402 6.844 1.00 17.74 47 ILE C N 1
ATOM 1518 C CA . ILE D 2 16 ? -26.001 -10.253 7.798 1.00 15.12 47 ILE C CA 1
ATOM 1519 C C . ILE D 2 16 ? -26.625 -10.016 9.161 1.00 17.90 47 ILE C C 1
ATOM 1520 O O . ILE D 2 16 ? -26.808 -8.866 9.568 1.00 17.34 47 ILE C O 1
ATOM 1525 N N . THR D 2 17 ? -26.978 -11.098 9.849 1.00 19.84 48 THR C N 1
ATOM 1526 C CA . THR D 2 17 ? -27.591 -11.013 11.166 1.00 18.73 48 THR C CA 1
ATOM 1527 C C . THR D 2 17 ? -26.615 -11.516 12.219 1.00 17.63 48 THR C C 1
ATOM 1528 O O . THR D 2 17 ? -26.000 -12.573 12.046 1.00 16.02 48 THR C O 1
ATOM 1532 N N . PHE D 2 18 ? -26.473 -10.761 13.303 1.00 15.29 49 PHE C N 1
ATOM 1533 C CA . PHE D 2 18 ? -25.466 -11.027 14.317 1.00 14.56 49 PHE C CA 1
ATOM 1534 C C . PHE D 2 18 ? -26.099 -11.358 15.663 1.00 19.35 49 PHE C C 1
ATOM 1535 O O . PHE D 2 18 ? -27.216 -10.932 15.977 1.00 19.67 49 PHE C O 1
ATOM 1543 N N . SER D 2 19 ? -25.317 -12.060 16.489 1.00 19.86 50 SER C N 1
ATOM 1544 C CA . SER D 2 19 ? -25.749 -12.367 17.848 1.00 23.34 50 SER C CA 1
ATOM 1545 C C . SER D 2 19 ? -25.863 -11.104 18.690 1.00 24.61 50 SER C C 1
ATOM 1546 O O . SER D 2 19 ? -26.760 -10.995 19.535 1.00 24.05 50 SER C O 1
ATOM 1549 N N . ASP D 2 20 ? -24.941 -10.156 18.501 1.00 24.28 51 ASP C N 1
ATOM 1550 C CA . ASP D 2 20 ? -25.011 -8.851 19.152 1.00 30.74 51 ASP C CA 1
ATOM 1551 C C . ASP D 2 20 ? -24.058 -7.899 18.439 1.00 25.15 51 ASP C C 1
ATOM 1552 O O . ASP D 2 20 ? -23.247 -8.309 17.608 1.00 21.79 51 ASP C O 1
ATOM 1557 N N . ILE D 2 21 ? -24.165 -6.613 18.771 1.00 26.86 52 ILE C N 1
ATOM 1558 C CA . ILE D 2 21 ? -23.340 -5.629 18.068 1.00 25.91 52 ILE C CA 1
ATOM 1559 C C . ILE D 2 21 ? -21.857 -5.909 18.285 1.00 26.90 52 ILE C C 1
ATOM 1560 O O . ILE D 2 21 ? -21.030 -5.686 17.388 1.00 22.97 52 ILE C O 1
ATOM 1565 N N . ASN D 2 22 ? -21.500 -6.450 19.452 1.00 26.71 53 ASN C N 1
ATOM 1566 C CA . ASN D 2 22 ? -20.104 -6.746 19.754 1.00 28.88 53 ASN C CA 1
ATOM 1567 C C . ASN D 2 22 ? -19.531 -7.818 18.838 1.00 29.97 53 ASN C C 1
ATOM 1568 O O . ASN D 2 22 ? -18.318 -7.847 18.597 1.00 26.16 53 ASN C O 1
ATOM 1573 N N . SER D 2 23 ? -20.383 -8.700 18.311 1.00 26.86 54 SER C N 1
ATOM 1574 C CA . SER D 2 23 ? -19.902 -9.744 17.413 1.00 24.82 54 SER C CA 1
ATOM 1575 C C . SER D 2 23 ? -19.241 -9.160 16.168 1.00 23.36 54 SER C C 1
ATOM 1576 O O . SER D 2 23 ? -18.316 -9.765 15.613 1.00 23.47 54 SER C O 1
ATOM 1579 N N . ILE D 2 24 ? -19.677 -7.972 15.733 1.00 22.70 55 ILE C N 1
ATOM 1580 C CA . ILE D 2 24 ? -19.098 -7.327 14.556 1.00 21.80 55 ILE C CA 1
ATOM 1581 C C . ILE D 2 24 ? -17.612 -7.022 14.760 1.00 21.77 55 ILE C C 1
ATOM 1582 O O . ILE D 2 24 ? -16.852 -6.938 13.792 1.00 23.42 55 ILE C O 1
ATOM 1587 N N . LYS D 2 25 ? -17.170 -6.886 16.011 1.00 22.65 56 LYS C N 1
ATOM 1588 C CA . LYS D 2 25 ? -15.759 -6.615 16.279 1.00 24.19 56 LYS C CA 1
ATOM 1589 C C . LYS D 2 25 ? -14.840 -7.733 15.776 1.00 28.00 56 LYS C C 1
ATOM 1590 O O . LYS D 2 25 ? -13.675 -7.471 15.457 1.00 27.53 56 LYS C O 1
ATOM 1596 N N . ASN D 2 26 ? -15.339 -8.969 15.670 1.00 26.60 57 ASN C N 1
ATOM 1597 C CA . ASN D 2 26 ? -14.517 -10.076 15.180 1.00 32.11 57 ASN C CA 1
ATOM 1598 C C . ASN D 2 26 ? -14.474 -10.179 13.658 1.00 32.61 57 ASN C C 1
ATOM 1599 O O . ASN D 2 26 ? -13.787 -11.069 13.142 1.00 26.46 57 ASN C O 1
ATOM 1604 N N . PHE D 2 27 ? -15.217 -9.340 12.939 1.00 22.83 58 PHE C N 1
ATOM 1605 C CA . PHE D 2 27 ? -15.421 -9.488 11.504 1.00 22.63 58 PHE C CA 1
ATOM 1606 C C . PHE D 2 27 ? -14.490 -8.552 10.748 1.00 28.98 58 PHE C C 1
ATOM 1607 O O . PHE D 2 27 ? -14.572 -7.326 10.907 1.00 27.24 58 PHE C O 1
ATOM 1615 N N . GLN D 2 28 ? -13.677 -9.120 9.879 1.00 28.83 59 GLN C N 1
ATOM 1616 C CA . GLN D 2 28 ? -12.873 -8.371 8.933 1.00 32.27 59 GLN C CA 1
ATOM 1617 C C . GLN D 2 28 ? -13.565 -8.317 7.575 1.00 31.75 59 GLN C C 1
ATOM 1618 O O . GLN D 2 28 ? -14.026 -9.344 7.075 1.00 32.69 59 GLN C O 1
ATOM 1624 N N . PRO D 2 29 ? -13.650 -7.153 6.921 1.00 31.74 60 PRO C N 1
ATOM 1625 C CA . PRO D 2 29 ? -13.066 -5.909 7.410 1.00 32.43 60 PRO C CA 1
ATOM 1626 C C . PRO D 2 29 ? -14.082 -5.013 8.083 1.00 25.83 60 PRO C C 1
ATOM 1627 O O . PRO D 2 29 ? -13.787 -3.834 8.203 1.00 29.26 60 PRO C O 1
ATOM 1631 N N . PHE D 2 30 ? -15.242 -5.536 8.492 1.00 23.36 61 PHE C N 1
ATOM 1632 C CA . PHE D 2 30 ? -16.260 -4.653 9.048 1.00 22.32 61 PHE C CA 1
ATOM 1633 C C . PHE D 2 30 ? -15.760 -3.931 10.287 1.00 22.38 61 PHE C C 1
ATOM 1634 O O . PHE D 2 30 ? -16.085 -2.751 10.483 1.00 24.10 61 PHE C O 1
ATOM 1642 N N . SER D 2 31 ? -14.926 -4.592 11.098 1.00 22.40 62 SER C N 1
ATOM 1643 C CA . SER D 2 31 ? -14.475 -4.017 12.364 1.00 19.93 62 SER C CA 1
ATOM 1644 C C . SER D 2 31 ? -13.655 -2.745 12.188 1.00 24.74 62 SER C C 1
ATOM 1645 O O . SER D 2 31 ? -13.571 -1.953 13.131 1.00 28.65 62 SER C O 1
ATOM 1648 N N . GLN D 2 32 ? -13.051 -2.510 11.025 1.00 23.95 63 GLN C N 1
ATOM 1649 C CA . GLN D 2 32 ? -12.273 -1.280 10.866 1.00 25.55 63 GLN C CA 1
ATOM 1650 C C . GLN D 2 32 ? -13.094 -0.111 10.325 1.00 23.73 63 GLN C C 1
ATOM 1651 O O . GLN D 2 32 ? -12.558 0.993 10.193 1.00 25.11 63 GLN C O 1
ATOM 1657 N N . TYR D 2 33 ? -14.377 -0.326 10.027 1.00 22.34 64 TYR C N 1
ATOM 1658 C CA . TYR D 2 33 ? -15.269 0.715 9.545 1.00 22.88 64 TYR C CA 1
ATOM 1659 C C . TYR D 2 33 ? -16.418 1.016 10.486 1.00 23.22 64 TYR C C 1
ATOM 1660 O O . TYR D 2 33 ? -16.972 2.117 10.417 1.00 23.18 64 TYR C O 1
ATOM 1669 N N . PHE D 2 34 ? -16.774 0.089 11.365 1.00 22.73 65 PHE C N 1
ATOM 1670 C CA . PHE D 2 34 ? -17.826 0.314 12.338 1.00 22.28 65 PHE C CA 1
ATOM 1671 C C . PHE D 2 34 ? -17.297 1.196 13.459 1.00 24.94 65 PHE C C 1
ATOM 1672 O O . PHE D 2 34 ? -16.198 0.968 13.971 1.00 26.90 65 PHE C O 1
ATOM 1680 N N . ASP D 2 35 ? -18.082 2.214 13.833 1.00 25.54 66 ASP C N 1
ATOM 1681 C CA . ASP D 2 35 ? -17.812 3.055 15.005 1.00 25.70 66 ASP C CA 1
ATOM 1682 C C . ASP D 2 35 ? -18.736 2.579 16.122 1.00 24.04 66 ASP C C 1
ATOM 1683 O O . ASP D 2 35 ? -19.924 2.908 16.142 1.00 24.55 66 ASP C O 1
ATOM 1688 N N . PHE D 2 36 ? -18.177 1.819 17.066 1.00 24.30 67 PHE C N 1
ATOM 1689 C CA . PHE D 2 36 ? -18.972 1.193 18.115 1.00 27.86 67 PHE C CA 1
ATOM 1690 C C . PHE D 2 36 ? -19.339 2.150 19.241 1.00 27.75 67 PHE C C 1
ATOM 1691 O O . PHE D 2 36 ? -20.094 1.762 20.136 1.00 31.02 67 PHE C O 1
ATOM 1699 N N . THR D 2 37 ? -18.836 3.381 19.223 1.00 28.32 68 THR C N 1
ATOM 1700 C CA . THR D 2 37 ? -19.168 4.348 20.261 1.00 26.75 68 THR C CA 1
ATOM 1701 C C . THR D 2 37 ? -20.441 5.121 19.968 1.00 27.32 68 THR C C 1
ATOM 1702 O O . THR D 2 37 ? -20.828 5.964 20.779 1.00 32.03 68 THR C O 1
ATOM 1706 N N . LEU D 2 38 ? -21.103 4.860 18.845 1.00 25.07 69 LEU C N 1
ATOM 1707 C CA . LEU D 2 38 ? -22.201 5.689 18.381 1.00 22.76 69 LEU C CA 1
ATOM 1708 C C . LEU D 2 38 ? -23.552 5.047 18.675 1.00 31.73 69 LEU C C 1
ATOM 1709 O O . LEU D 2 38 ? -23.709 3.819 18.662 1.00 30.98 69 LEU C O 1
ATOM 1714 N N . THR D 2 39 ? -24.538 5.901 18.909 1.00 24.15 70 THR C N 1
ATOM 1715 C CA . THR D 2 39 ? -25.907 5.470 19.145 1.00 31.75 70 THR C CA 1
ATOM 1716 C C . THR D 2 39 ? -26.698 5.529 17.845 1.00 25.95 70 THR C C 1
ATOM 1717 O O . THR D 2 39 ? -26.690 6.555 17.164 1.00 24.82 70 THR C O 1
ATOM 1721 N N . GLY D 2 40 ? -27.392 4.441 17.517 1.00 21.51 71 GLY C N 1
ATOM 1722 C CA . GLY D 2 40 ? -28.201 4.387 16.322 1.00 21.06 71 GLY C CA 1
ATOM 1723 C C . GLY D 2 40 ? -27.406 3.936 15.104 1.00 24.31 71 GLY C C 1
ATOM 1724 O O . GLY D 2 40 ? -26.198 4.192 14.987 1.00 21.91 71 GLY C O 1
ATOM 1725 N N . PRO D 2 41 ? -28.080 3.264 14.166 1.00 21.72 72 PRO C N 1
ATOM 1726 C CA . PRO D 2 41 ? -27.373 2.703 13.004 1.00 21.41 72 PRO C CA 1
ATOM 1727 C C . PRO D 2 41 ? -26.899 3.789 12.045 1.00 22.25 72 PRO C C 1
ATOM 1728 O O . PRO D 2 41 ? -27.622 4.745 11.753 1.00 20.55 72 PRO C O 1
ATOM 1732 N N . ARG D 2 42 ? -25.680 3.603 11.539 1.00 18.38 73 ARG C N 1
ATOM 1733 C CA . ARG D 2 42 ? -24.979 4.541 10.683 1.00 18.89 73 ARG C CA 1
ATOM 1734 C C . ARG D 2 42 ? -24.595 3.877 9.360 1.00 18.93 73 ARG C C 1
ATOM 1735 O O . ARG D 2 42 ? -24.535 2.646 9.243 1.00 17.04 73 ARG C O 1
ATOM 1743 N N . TYR D 2 43 ? -24.335 4.718 8.360 1.00 15.74 74 TYR C N 1
ATOM 1744 C CA . TYR D 2 43 ? -23.776 4.281 7.084 1.00 15.07 74 TYR C CA 1
ATOM 1745 C C . TYR D 2 43 ? -22.550 5.130 6.759 1.00 16.16 74 TYR C C 1
ATOM 1746 O O . TYR D 2 43 ? -22.348 6.201 7.332 1.00 16.01 74 TYR C O 1
ATOM 1755 N N . ASN D 2 44 ? -21.717 4.643 5.839 1.00 17.36 75 ASN C N 1
ATOM 1756 C CA . ASN D 2 44 ? -20.537 5.381 5.396 1.00 19.17 75 ASN C CA 1
ATOM 1757 C C . ASN D 2 44 ? -20.785 6.026 4.042 1.00 14.81 75 ASN C C 1
ATOM 1758 O O . ASN D 2 44 ? -21.400 5.429 3.157 1.00 14.97 75 ASN C O 1
ATOM 1763 N N . GLY D 2 45 ? -20.284 7.244 3.885 1.00 19.70 76 GLY C N 1
ATOM 1764 C CA . GLY D 2 45 ? -20.372 7.930 2.615 1.00 15.81 76 GLY C CA 1
ATOM 1765 C C . GLY D 2 45 ? -19.160 7.757 1.744 1.00 19.42 76 GLY C C 1
ATOM 1766 O O . GLY D 2 45 ? -19.146 8.245 0.613 1.00 19.43 76 GLY C O 1
ATOM 1767 N N . ASN D 2 46 ? -18.153 7.034 2.233 1.00 19.45 77 ASN C N 1
ATOM 1768 C CA . ASN D 2 46 ? -16.871 6.875 1.566 1.00 18.06 77 ASN C CA 1
ATOM 1769 C C . ASN D 2 46 ? -16.091 5.838 2.355 1.00 20.97 77 ASN C C 1
ATOM 1770 O O . ASN D 2 46 ? -16.508 5.421 3.438 1.00 20.62 77 ASN C O 1
ATOM 1775 N N . ILE D 2 47 ? -14.952 5.420 1.813 1.00 19.21 78 ILE C N 1
ATOM 1776 C CA . ILE D 2 47 ? -14.100 4.477 2.524 1.00 23.17 78 ILE C CA 1
ATOM 1777 C C . ILE D 2 47 ? -13.065 5.255 3.316 1.00 26.90 78 ILE C C 1
ATOM 1778 O O . ILE D 2 47 ? -12.231 5.964 2.740 1.00 27.81 78 ILE C O 1
ATOM 1783 N N . ALA D 2 48 ? -13.136 5.133 4.638 1.00 27.82 79 ALA C N 1
ATOM 1784 C CA . ALA D 2 48 ? -12.163 5.719 5.548 1.00 26.58 79 ALA C CA 1
ATOM 1785 C C . ALA D 2 48 ? -12.196 4.902 6.829 1.00 28.07 79 ALA C C 1
ATOM 1786 O O . ALA D 2 48 ? -13.068 4.055 7.014 1.00 26.70 79 ALA C O 1
ATOM 1788 N N . GLN D 2 49 ? -11.257 5.184 7.729 1.00 27.29 80 GLN C N 1
ATOM 1789 C CA . GLN D 2 49 ? -11.241 4.510 9.023 1.00 25.85 80 GLN C CA 1
ATOM 1790 C C . GLN D 2 49 ? -12.491 4.848 9.827 1.00 24.68 80 GLN C C 1
ATOM 1791 O O . GLN D 2 49 ? -12.783 6.021 10.085 1.00 23.19 80 GLN C O 1
ATOM 1797 N N . PHE D 2 50 ? -13.223 3.816 10.225 1.00 20.94 81 PHE C N 1
ATOM 1798 C CA . PHE D 2 50 ? -14.401 3.967 11.064 1.00 22.67 81 PHE C CA 1
ATOM 1799 C C . PHE D 2 50 ? -15.393 4.965 10.458 1.00 19.14 81 PHE C C 1
ATOM 1800 O O . PHE D 2 50 ? -15.957 5.818 11.139 1.00 22.74 81 PHE C O 1
ATOM 1808 N N . ALA D 2 51 ? -15.640 4.821 9.161 1.00 22.28 82 ALA C N 1
ATOM 1809 C CA . ALA D 2 51 ? -16.394 5.814 8.406 1.00 19.64 82 ALA C CA 1
ATOM 1810 C C . ALA D 2 51 ? -17.912 5.693 8.551 1.00 20.48 82 ALA C C 1
ATOM 1811 O O . ALA D 2 51 ? -18.637 6.561 8.049 1.00 16.53 82 ALA C O 1
ATOM 1813 N N . MET D 2 52 ? -18.420 4.632 9.170 1.00 18.59 83 MET C N 1
ATOM 1814 C CA . MET D 2 52 ? -19.869 4.470 9.323 1.00 19.74 83 MET C CA 1
ATOM 1815 C C . MET D 2 52 ? -20.352 5.386 10.447 1.00 18.18 83 MET C C 1
ATOM 1816 O O . MET D 2 52 ? -20.499 4.979 11.601 1.00 21.46 83 MET C O 1
ATOM 1821 N N . ILE D 2 53 ? -20.588 6.663 10.115 1.00 19.50 84 ILE C N 1
ATOM 1822 C CA . ILE D 2 53 ? -20.986 7.607 11.167 1.00 21.04 84 ILE C CA 1
ATOM 1823 C C . ILE D 2 53 ? -22.246 8.395 10.844 1.00 16.60 84 ILE C C 1
ATOM 1824 O O . ILE D 2 53 ? -22.809 9.038 11.735 1.00 20.30 84 ILE C O 1
ATOM 1829 N N . TRP D 2 54 ? -22.711 8.357 9.594 1.00 15.75 85 TRP C N 1
ATOM 1830 C CA . TRP D 2 54 ? -23.888 9.133 9.204 1.00 19.09 85 TRP C CA 1
ATOM 1831 C C . TRP D 2 54 ? -25.186 8.436 9.602 1.00 20.08 85 TRP C C 1
ATOM 1832 O O . TRP D 2 54 ? -25.409 7.272 9.248 1.00 17.20 85 TRP C O 1
ATOM 1843 N N . LYS D 2 55 ? -26.078 9.170 10.278 1.00 19.84 86 LYS C N 1
ATOM 1844 C CA . LYS D 2 55 ? -27.282 8.543 10.820 1.00 18.53 86 LYS C CA 1
ATOM 1845 C C . LYS D 2 55 ? -28.261 8.173 9.713 1.00 17.49 86 LYS C C 1
ATOM 1846 O O . LYS D 2 55 ? -28.673 9.017 8.904 1.00 16.33 86 LYS C O 1
ATOM 1852 N N . ILE D 2 56 ? -28.644 6.893 9.692 1.00 15.98 87 ILE C N 1
ATOM 1853 C CA . ILE D 2 56 ? -29.716 6.441 8.821 1.00 15.09 87 ILE C CA 1
ATOM 1854 C C . ILE D 2 56 ? -31.043 6.984 9.335 1.00 17.60 87 ILE C C 1
ATOM 1855 O O . ILE D 2 56 ? -31.309 6.972 10.543 1.00 17.70 87 ILE C O 1
ATOM 1860 N N . LYS D 2 57 ? -31.893 7.437 8.415 1.00 18.95 88 LYS C N 1
ATOM 1861 C CA . LYS D 2 57 ? -33.163 8.047 8.778 1.00 22.39 88 LYS C CA 1
ATOM 1862 C C . LYS D 2 57 ? -34.226 6.992 9.075 1.00 19.91 88 LYS C C 1
ATOM 1863 O O . LYS D 2 57 ? -34.387 6.019 8.326 1.00 20.90 88 LYS C O 1
ATOM 1869 N N . ASN D 2 58 ? -34.986 7.229 10.139 1.00 23.77 89 ASN C N 1
ATOM 1870 C CA . ASN D 2 58 ? -36.106 6.371 10.565 1.00 24.09 89 ASN C CA 1
ATOM 1871 C C . ASN D 2 58 ? -35.749 4.884 10.436 1.00 20.97 89 ASN C C 1
ATOM 1872 O O . ASN D 2 58 ? -36.443 4.149 9.718 1.00 20.39 89 ASN C O 1
ATOM 1877 N N . PRO D 2 59 ? -34.691 4.436 11.084 1.00 20.19 90 PRO C N 1
ATOM 1878 C CA . PRO D 2 59 ? -34.186 3.079 10.833 1.00 21.75 90 PRO C CA 1
ATOM 1879 C C . PRO D 2 59 ? -35.143 2.022 11.350 1.00 21.06 90 PRO C C 1
ATOM 1880 O O . PRO D 2 59 ? -35.756 2.189 12.415 1.00 24.64 90 PRO C O 1
ATOM 1884 N N . PRO D 2 60 ? -35.296 0.921 10.621 1.00 24.63 91 PRO C N 1
ATOM 1885 C CA . PRO D 2 60 ? -36.095 -0.205 11.133 1.00 23.59 91 PRO C CA 1
ATOM 1886 C C . PRO D 2 60 ? -35.485 -0.758 12.412 1.00 26.24 91 PRO C C 1
ATOM 1887 O O . PRO D 2 60 ? -34.273 -0.683 12.635 1.00 23.27 91 PRO C O 1
ATOM 1891 N N . HIS D 2 61 ? -36.330 -1.334 13.257 1.00 26.40 92 HIS C N 1
ATOM 1892 C CA . HIS D 2 61 ? -35.813 -1.908 14.490 1.00 28.53 92 HIS C CA 1
ATOM 1893 C C . HIS D 2 61 ? -34.826 -3.030 14.173 1.00 24.31 92 HIS C C 1
ATOM 1894 O O . HIS D 2 61 ? -34.972 -3.754 13.183 1.00 24.45 92 HIS C O 1
ATOM 1901 N N . ASN D 2 62 ? -33.768 -3.115 14.975 1.00 22.04 93 ASN C N 1
ATOM 1902 C CA . ASN D 2 62 ? -32.720 -4.125 14.892 1.00 23.24 93 ASN C CA 1
ATOM 1903 C C . ASN D 2 62 ? -31.683 -3.835 13.801 1.00 20.42 93 ASN C C 1
ATOM 1904 O O . ASN D 2 62 ? -30.677 -4.539 13.733 1.00 18.81 93 ASN C O 1
ATOM 1909 N N . LEU D 2 63 ? -31.858 -2.806 12.984 1.00 20.95 94 LEU C N 1
ATOM 1910 C CA . LEU D 2 63 ? -30.788 -2.420 12.077 1.00 16.36 94 LEU C CA 1
ATOM 1911 C C . LEU D 2 63 ? -29.606 -1.883 12.882 1.00 18.17 94 LEU C C 1
ATOM 1912 O O . LEU D 2 63 ? -29.779 -1.040 13.764 1.00 19.84 94 LEU C O 1
ATOM 1917 N N . LEU D 2 64 ? -28.399 -2.366 12.577 1.00 17.85 95 LEU C N 1
ATOM 1918 C CA . LEU D 2 64 ? -27.197 -1.936 13.283 1.00 16.07 95 LEU C CA 1
ATOM 1919 C C . LEU D 2 64 ? -26.299 -1.040 12.458 1.00 18.30 95 LEU C C 1
ATOM 1920 O O . LEU D 2 64 ? -25.508 -0.290 13.030 1.00 16.24 95 LEU C O 1
ATOM 1925 N N . GLY D 2 65 ? -26.367 -1.129 11.140 1.00 15.98 96 GLY C N 1
ATOM 1926 C CA . GLY D 2 65 ? -25.532 -0.278 10.309 1.00 18.85 96 GLY C CA 1
ATOM 1927 C C . GLY D 2 65 ? -25.573 -0.739 8.869 1.00 14.80 96 GLY C C 1
ATOM 1928 O O . GLY D 2 65 ? -26.144 -1.779 8.535 1.00 14.91 96 GLY C O 1
ATOM 1929 N N . VAL D 2 66 ? -24.960 0.075 8.018 1.00 14.74 97 VAL C N 1
ATOM 1930 C CA . VAL D 2 66 ? -24.873 -0.168 6.586 1.00 15.17 97 VAL C CA 1
ATOM 1931 C C . VAL D 2 66 ? -23.450 0.177 6.169 1.00 17.57 97 VAL C C 1
ATOM 1932 O O . VAL D 2 66 ? -22.959 1.267 6.487 1.00 16.44 97 VAL C O 1
ATOM 1936 N N . PHE D 2 67 ? -22.778 -0.755 5.487 1.00 14.74 98 PHE C N 1
ATOM 1937 C CA . PHE D 2 67 ? -21.421 -0.540 5.002 1.00 17.70 98 PHE C CA 1
ATOM 1938 C C . PHE D 2 67 ? -21.397 -0.719 3.489 1.00 16.98 98 PHE C C 1
ATOM 1939 O O . PHE D 2 67 ? -21.693 -1.811 2.986 1.00 17.93 98 PHE C O 1
ATOM 1947 N N . PHE D 2 68 ? -21.060 0.355 2.768 1.00 15.22 99 PHE C N 1
ATOM 1948 C CA . PHE D 2 68 ? -20.816 0.300 1.326 1.00 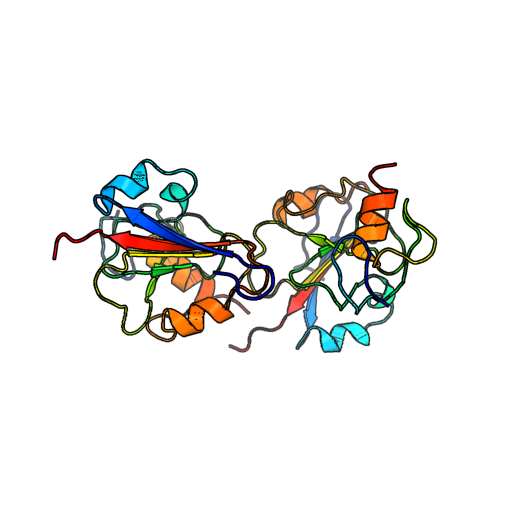17.18 99 PHE C CA 1
ATOM 1949 C C . PHE D 2 68 ? -19.331 0.038 1.080 1.00 18.57 99 PHE C C 1
ATOM 1950 O O . PHE D 2 68 ? -18.485 0.776 1.589 1.00 15.72 99 PHE C O 1
ATOM 1958 N N . ASP D 2 69 ? -19.016 -1.060 0.386 1.00 19.91 100 ASP C N 1
ATOM 1959 C CA . ASP D 2 69 ? -17.600 -1.512 0.264 1.00 19.21 100 ASP C CA 1
ATOM 1960 C C . ASP D 2 69 ? -16.705 -0.603 -0.582 1.00 24.14 100 ASP C C 1
ATOM 1961 O O . ASP D 2 69 ? -15.483 -0.830 -0.552 1.00 20.51 100 ASP C O 1
ATOM 1966 N N . ASN D 2 70 ? -17.268 0.372 -1.293 1.00 20.39 101 ASN C N 1
ATOM 1967 C CA . ASN D 2 70 ? -16.396 1.173 -2.186 1.00 23.72 101 ASN C CA 1
ATOM 1968 C C . ASN D 2 70 ? -17.103 2.439 -2.659 1.00 21.48 101 ASN C C 1
ATOM 1969 O O . ASN D 2 70 ? -18.323 2.535 -2.440 1.00 18.92 101 ASN C O 1
ATOM 1974 N N . ASN D 2 71 ? -16.343 3.379 -3.228 1.00 19.88 102 ASN C N 1
ATOM 1975 C CA . ASN D 2 71 ? -16.921 4.601 -3.844 1.00 20.84 102 ASN C CA 1
ATOM 1976 C C . ASN D 2 71 ? -17.492 5.575 -2.821 1.00 20.08 102 ASN C C 1
ATOM 1977 O O . ASN D 2 71 ? -17.238 5.409 -1.618 1.00 21.42 102 ASN C O 1
ATOM 1982 N N . THR D 2 72 ? -18.220 6.574 -3.314 1.00 22.35 103 THR C N 1
ATOM 1983 C CA . THR D 2 72 ? -18.707 7.635 -2.407 1.00 18.59 103 THR C CA 1
ATOM 1984 C C . THR D 2 72 ? -20.191 7.900 -2.632 1.00 19.03 103 THR C C 1
ATOM 1985 O O . THR D 2 72 ? -20.705 7.472 -3.673 1.00 19.62 103 THR C O 1
ATOM 1989 N N . ARG D 2 73 ? -20.832 8.587 -1.686 1.00 19.30 104 ARG C N 1
ATOM 1990 C CA . ARG D 2 73 ? -22.233 8.956 -1.823 1.00 17.49 104 ARG C CA 1
ATOM 1991 C C . ARG D 2 73 ? -22.516 10.130 -0.892 1.00 15.73 104 ARG C C 1
ATOM 1992 O O . ARG D 2 73 ? -21.737 10.427 0.022 1.00 12.65 104 ARG C O 1
ATOM 2000 N N . ASP D 2 74 ? -23.643 10.794 -1.127 1.00 17.50 105 ASP C N 1
ATOM 2001 C CA . ASP D 2 74 ? -24.017 11.921 -0.273 1.00 19.91 105 ASP C CA 1
ATOM 2002 C C . ASP D 2 74 ? -24.068 11.460 1.183 1.00 22.27 105 ASP C C 1
ATOM 2003 O O . ASP D 2 74 ? -24.633 10.407 1.505 1.00 19.79 105 ASP C O 1
ATOM 2008 N N . ASP D 2 75 ? -23.432 12.235 2.050 1.00 17.98 106 ASP C N 1
ATOM 2009 C CA . ASP D 2 75 ? -23.167 11.856 3.429 1.00 20.33 106 ASP C CA 1
ATOM 2010 C C . ASP D 2 75 ? -23.835 12.912 4.306 1.00 23.83 106 ASP C C 1
ATOM 2011 O O . ASP D 2 75 ? -23.317 14.020 4.447 1.00 18.97 106 ASP C O 1
ATOM 2016 N N . GLU D 2 76 ? -24.994 12.576 4.873 1.00 22.86 107 GLU C N 1
ATOM 2017 C CA . GLU D 2 76 ? -25.720 13.492 5.743 1.00 23.93 107 GLU C CA 1
ATOM 2018 C C . GLU D 2 76 ? -26.396 12.680 6.834 1.00 24.01 107 GLU C C 1
ATOM 2019 O O . GLU D 2 76 ? -26.650 11.485 6.670 1.00 22.33 107 GLU C O 1
ATOM 2025 N N . ASP D 2 77 ? -26.670 13.341 7.954 1.00 25.27 108 ASP C N 1
ATOM 2026 C CA . ASP D 2 77 ? -27.396 12.737 9.062 1.00 25.42 108 ASP C CA 1
ATOM 2027 C C . ASP D 2 77 ? -28.896 12.878 8.866 1.00 25.90 108 ASP C C 1
ATOM 2028 O O . ASP D 2 77 ? -29.388 13.953 8.508 1.00 26.27 108 ASP C O 1
ATOM 2033 N N . ASP D 2 78 ? -29.605 11.772 9.106 1.00 22.79 109 ASP C N 1
ATOM 2034 C CA . ASP D 2 78 ? -31.065 11.712 9.216 1.00 23.98 109 ASP C CA 1
ATOM 2035 C C . ASP D 2 78 ? -31.759 12.229 7.964 1.00 23.69 109 ASP C C 1
ATOM 2036 O O . ASP D 2 78 ? -32.823 12.845 8.035 1.00 24.08 109 ASP C O 1
ATOM 2041 N N . LYS D 2 79 ? -31.181 11.913 6.805 1.00 22.36 110 LYS C N 1
ATOM 2042 C CA . LYS D 2 79 ? -31.714 12.278 5.499 1.00 18.51 110 LYS C CA 1
ATOM 2043 C C . LYS D 2 79 ? -32.163 11.093 4.661 1.00 22.25 110 LYS C C 1
ATOM 2044 O O . LYS D 2 79 ? -33.174 11.191 3.960 1.00 23.26 110 LYS C O 1
ATOM 2050 N N . TYR D 2 80 ? -31.422 9.982 4.670 1.00 22.34 111 TYR C N 1
ATOM 2051 C CA . TYR D 2 80 ? -31.723 8.830 3.829 1.00 18.99 111 TYR C CA 1
ATOM 2052 C C . TYR D 2 80 ? -32.169 7.635 4.670 1.00 21.04 111 TYR C C 1
ATOM 2053 O O . TYR D 2 80 ? -31.527 7.279 5.671 1.00 17.47 111 TYR C O 1
ATOM 2062 N N . THR D 2 81 ? -33.272 7.034 4.257 1.00 19.24 112 THR C N 1
ATOM 2063 C CA . THR D 2 81 ? -33.748 5.764 4.775 1.00 22.06 112 THR C CA 1
ATOM 2064 C C . THR D 2 81 ? -32.921 4.610 4.204 1.00 23.72 112 THR C C 1
ATOM 2065 O O . THR D 2 81 ? -32.201 4.749 3.204 1.00 21.87 112 THR C O 1
ATOM 2069 N N . LEU D 2 82 ? -33.048 3.447 4.846 1.00 22.77 113 LEU C N 1
ATOM 2070 C CA . LEU D 2 82 ? -32.397 2.237 4.343 1.00 21.86 113 LEU C CA 1
ATOM 2071 C C . LEU D 2 82 ? -32.730 1.974 2.870 1.00 24.30 113 LEU C C 1
ATOM 2072 O O . LEU D 2 82 ? -31.857 1.563 2.087 1.00 23.07 113 LEU C O 1
ATOM 2077 N N . GLU D 2 83 ? -33.988 2.209 2.474 1.00 19.71 114 GLU C N 1
ATOM 2078 C CA . GLU D 2 83 ? -34.404 1.915 1.102 1.00 24.33 114 GLU C CA 1
ATOM 2079 C C . GLU D 2 83 ? -33.789 2.890 0.108 1.00 21.53 114 GLU C C 1
ATOM 2080 O O . GLU D 2 83 ? -33.426 2.498 -1.004 1.00 24.98 114 GLU C O 1
ATOM 2086 N N . GLU D 2 84 ? -33.668 4.168 0.487 1.00 20.34 115 GLU C N 1
ATOM 2087 C CA . GLU D 2 84 ? -32.943 5.131 -0.333 1.00 19.73 115 GLU C CA 1
ATOM 2088 C C . GLU D 2 84 ? -31.484 4.737 -0.477 1.00 21.09 115 GLU C C 1
ATOM 2089 O O . GLU D 2 84 ? -30.915 4.804 -1.571 1.00 19.40 115 GLU C O 1
ATOM 2095 N N . LEU D 2 85 ? -30.867 4.317 0.624 1.00 17.56 116 LEU C N 1
ATOM 2096 C CA . LEU D 2 85 ? -29.458 3.964 0.599 1.00 21.16 116 LEU C CA 1
ATOM 2097 C C . LEU D 2 85 ? -29.179 2.790 -0.336 1.00 20.07 116 LEU C C 1
ATOM 2098 O O . LEU D 2 85 ? -28.095 2.722 -0.927 1.00 22.07 116 LEU C O 1
ATOM 2103 N N . LYS D 2 86 ? -30.147 1.889 -0.539 1.00 21.12 117 LYS C N 1
ATOM 2104 C CA . LYS D 2 86 ? -29.901 0.779 -1.456 1.00 21.34 117 LYS C CA 1
ATOM 2105 C C . LYS D 2 86 ? -29.754 1.252 -2.900 1.00 26.19 117 LYS C C 1
ATOM 2106 O O . LYS D 2 86 ? -29.221 0.510 -3.738 1.00 23.15 117 LYS C O 1
ATOM 2112 N N . GLN D 2 87 ? -30.192 2.470 -3.209 1.00 19.88 118 GLN C N 1
ATOM 2113 C CA . GLN D 2 87 ? -30.027 3.014 -4.546 1.00 21.40 118 GLN C CA 1
ATOM 2114 C C . GLN D 2 87 ? -28.805 3.907 -4.650 1.00 19.97 118 GLN C C 1
ATOM 2115 O O . GLN D 2 87 ? -28.584 4.526 -5.695 1.00 21.58 118 GLN C O 1
ATOM 2121 N N . MET D 2 88 ? -28.008 3.994 -3.594 1.00 17.91 119 MET C N 1
ATOM 2122 C CA . MET D 2 88 ? -26.934 4.969 -3.545 1.00 20.61 119 MET C CA 1
ATOM 2123 C C . MET D 2 88 ? -25.563 4.298 -3.486 1.00 18.52 119 MET C C 1
ATOM 2124 O O . MET D 2 88 ? -24.609 4.876 -2.964 1.00 17.21 119 MET C O 1
ATOM 2129 N N . GLY D 2 89 ? -25.448 3.091 -4.065 1.00 21.75 120 GLY C N 1
ATOM 2130 C CA . GLY D 2 89 ? -24.159 2.413 -4.106 1.00 20.65 120 GLY C CA 1
ATOM 2131 C C . GLY D 2 89 ? -23.109 3.180 -4.893 1.00 18.89 120 GLY C C 1
ATOM 2132 O O . GLY D 2 89 ? -21.952 3.264 -4.479 1.00 18.98 120 GLY C O 1
ATOM 2133 N N . ASN D 2 90 ? -23.490 3.726 -6.050 1.00 23.16 121 ASN C N 1
ATOM 2134 C CA . ASN D 2 90 ? -22.608 4.602 -6.841 1.00 22.65 121 ASN C CA 1
ATOM 2135 C C . ASN D 2 90 ? -21.266 3.924 -7.154 1.00 23.57 121 ASN C C 1
ATOM 2136 O O . ASN D 2 90 ? -20.205 4.555 -7.166 1.00 25.80 121 ASN C O 1
ATOM 2141 N N . GLY D 2 91 ? -21.304 2.618 -7.417 1.00 25.15 122 GLY C N 1
ATOM 2142 C CA . GLY D 2 91 ? -20.125 1.867 -7.797 1.00 23.79 122 GLY C CA 1
ATOM 2143 C C . GLY D 2 91 ? -19.680 0.815 -6.795 1.00 27.51 122 GLY C C 1
ATOM 2144 O O . GLY D 2 91 ? -18.884 -0.071 -7.159 1.00 24.42 122 GLY C O 1
ATOM 2145 N N . ALA D 2 92 ? -20.133 0.904 -5.542 1.00 22.52 123 ALA C N 1
ATOM 2146 C CA . ALA D 2 92 ? -19.863 -0.150 -4.571 1.00 23.91 123 ALA C CA 1
ATOM 2147 C C . ALA D 2 92 ? -20.286 -1.506 -5.124 1.00 25.08 123 ALA C C 1
ATOM 2148 O O . ALA D 2 92 ? -21.340 -1.637 -5.746 1.00 25.16 123 ALA C O 1
ATOM 2150 N N . LYS D 2 93 ? -19.467 -2.524 -4.903 1.00 22.00 124 LYS C N 1
ATOM 2151 C CA . LYS D 2 93 ? -19.876 -3.848 -5.364 1.00 26.32 124 LYS C CA 1
ATOM 2152 C C . LYS D 2 93 ? -20.686 -4.615 -4.334 1.00 22.27 124 LYS C C 1
ATOM 2153 O O . LYS D 2 93 ? -21.368 -5.575 -4.703 1.00 25.34 124 LYS C O 1
ATOM 2159 N N . ASN D 2 94 ? -20.643 -4.210 -3.065 1.00 22.29 125 ASN C N 1
ATOM 2160 C CA . ASN D 2 94 ? -21.422 -4.852 -2.018 1.00 22.28 125 ASN C CA 1
ATOM 2161 C C . ASN D 2 94 ? -21.910 -3.819 -1.024 1.00 18.79 125 ASN C C 1
ATOM 2162 O O . ASN D 2 94 ? -21.149 -2.954 -0.587 1.00 20.40 125 ASN C O 1
ATOM 2167 N N . MET D 2 95 ? -23.175 -3.922 -0.675 1.00 17.05 126 MET C N 1
ATOM 2168 C CA . MET D 2 95 ? -23.762 -3.128 0.395 1.00 19.30 126 MET C CA 1
ATOM 2169 C C . MET D 2 95 ? -24.120 -4.104 1.503 1.00 19.10 126 MET C C 1
ATOM 2170 O O . MET D 2 95 ? -25.004 -4.950 1.340 1.00 18.40 126 MET C O 1
ATOM 2175 N N . TYR D 2 96 ? -23.394 -4.022 2.606 1.00 18.69 127 TYR C N 1
ATOM 2176 C CA . TYR D 2 96 ? -23.620 -4.908 3.737 1.00 19.77 127 TYR C CA 1
ATOM 2177 C C . TYR D 2 96 ? -24.560 -4.227 4.719 1.00 21.21 127 TYR C C 1
ATOM 2178 O O . TYR D 2 96 ? -24.318 -3.088 5.141 1.00 15.62 127 TYR C O 1
ATOM 2187 N N . ILE D 2 97 ? -25.626 -4.931 5.089 1.00 20.22 128 ILE C N 1
ATOM 2188 C CA . ILE D 2 97 ? -26.642 -4.402 5.992 1.00 17.51 128 ILE C CA 1
ATOM 2189 C C . ILE D 2 97 ? -26.631 -5.282 7.230 1.00 18.13 128 ILE C C 1
ATOM 2190 O O . ILE D 2 97 ? -26.842 -6.498 7.125 1.00 16.13 128 ILE C O 1
ATOM 2195 N N . PHE D 2 98 ? -26.335 -4.683 8.383 1.00 16.14 129 PHE C N 1
ATOM 2196 C CA . PHE D 2 98 ? -26.070 -5.406 9.616 1.00 15.44 129 PHE C CA 1
ATOM 2197 C C . PHE D 2 98 ? -27.310 -5.397 10.495 1.00 17.03 129 PHE C C 1
ATOM 2198 O O . PHE D 2 98 ? -27.890 -4.337 10.745 1.00 17.31 129 PHE C O 1
ATOM 2206 N N . TRP D 2 99 ? -27.703 -6.574 10.974 1.00 18.43 130 TRP C N 1
ATOM 2207 C CA . TRP D 2 99 ? -28.928 -6.725 11.753 1.00 17.04 130 TRP C CA 1
ATOM 2208 C C . TRP D 2 99 ? -28.639 -7.419 13.070 1.00 15.99 130 TRP C C 1
ATOM 2209 O O . TRP D 2 99 ? -27.845 -8.367 13.136 1.00 15.62 130 TRP C O 1
ATOM 2220 N N . GLN D 2 100 ? -29.289 -6.945 14.118 1.00 18.08 131 GLN C N 1
ATOM 2221 C CA . GLN D 2 100 ? -29.292 -7.660 15.381 1.00 17.84 131 GLN C CA 1
ATOM 2222 C C . GLN D 2 100 ? -30.388 -8.723 15.327 1.00 20.08 131 GLN C C 1
ATOM 2223 O O . GLN D 2 100 ? -31.545 -8.409 15.008 1.00 21.01 131 GLN C O 1
ATOM 2229 N N . TYR D 2 101 ? -30.043 -9.979 15.627 1.00 17.99 132 TYR C N 1
ATOM 2230 C CA . TYR D 2 101 ? -31.074 -11.016 15.613 1.00 23.60 132 TYR C CA 1
ATOM 2231 C C . TYR D 2 101 ? -32.090 -10.757 16.716 1.00 20.78 132 TYR C C 1
ATOM 2232 O O . TYR D 2 101 ? -31.804 -10.097 17.717 1.00 21.88 132 TYR C O 1
ATOM 2241 N N . GLU D 2 102 ? -33.292 -11.272 16.518 1.00 24.47 133 GLU C N 1
ATOM 2242 C CA . GLU D 2 102 ? -34.305 -11.276 17.561 1.00 34.17 133 GLU C CA 1
ATOM 2243 C C . GLU D 2 102 ? -34.931 -12.663 17.632 1.00 33.54 133 GLU C C 1
ATOM 2244 O O . GLU D 2 102 ? -34.842 -13.460 16.691 1.00 28.10 133 GLU C O 1
ATOM 2250 N N . GLN D 2 103 ? -35.570 -12.939 18.770 1.00 32.01 134 GLN C N 1
ATOM 2251 C CA . GLN D 2 103 ? -36.216 -14.228 18.999 1.00 37.11 134 GLN C CA 1
ATOM 2252 C C . GLN D 2 103 ? -37.707 -14.240 18.675 1.00 36.05 134 GLN C C 1
ATOM 2253 O O . GLN D 2 103 ? -38.278 -15.328 18.532 1.00 35.63 134 GLN C O 1
ATOM 2259 N N . LYS D 2 104 ? -38.329 -13.070 18.531 1.00 40.58 135 LYS C N 1
ATOM 2260 C CA . LYS D 2 104 ? -39.790 -12.897 18.474 1.00 49.24 135 LYS C CA 1
ATOM 2261 C C . LYS D 2 104 ? -40.612 -13.982 19.181 1.00 51.59 135 LYS C C 1
ATOM 2262 O O . LYS D 2 104 ? -41.227 -13.729 20.224 1.00 52.57 135 LYS C O 1
#

B-factor: mean 28.6, std 9.56, range [11.89, 65.97]

Secondary structure (DSSP, 8-state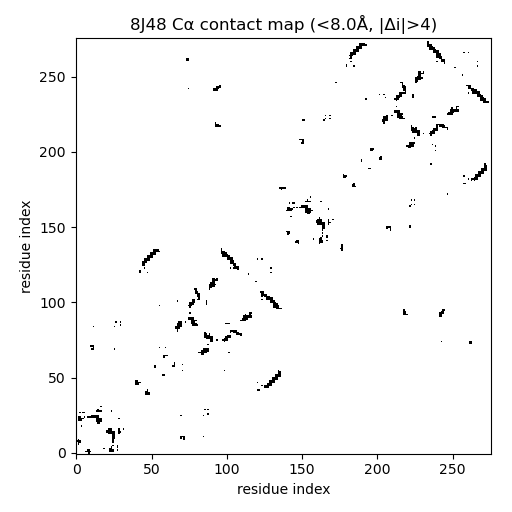):
---TTT--S--S--EEETTEEEEE-HHHHHHHHHHT--/-TT--EETTEEEEEEEESSHHHHHT-TTTGGGB-TT-SS-EEESSSSTT-EEEEPSSPPTTEEEEEE-SS-----TT---HHHHTT--TT-SEEEEEEE----/-EETTEEEEEEEESSGGGGGGSTTGGGTB-TT-SS-EE-SSS-TT-B-EEPSSPPTTEEEEEE-SS-----SS---HHHHTT--TT-SEEEEEEE----/---TTT--S--S--EEETTEEEEE-HHHHHHHHH--

InterPro domains:
  IPR000679 Zinc finger, GATA-type [PF00320] (154-188)
  IPR000679 Zinc finger, GATA-type [PS00344] (154-179)
  IPR000679 Zinc finger, GATA-type [PS50114] (148-184)
  IPR000679 Zinc finger, GATA-type [SM00401] (148-200)
  IPR000679 Zinc finger, GATA-type [cd00202] (153-185)
  IPR013088 Zinc finger, NHR/GATA-type [G3DSA:3.30.50.10] (150-213)

Sequence (276 aa):
RRCANCDTTSTPLWRNGPRGPKSLCNACGIRFKKEEAPHEERVGDMRIVNITFSDINSIKNFQPFSQYFDFTLTGPRYNGNIAQFAMIWKIKNPPHNLLGVFFDNNTRDDEDDKYTLEELKQMGNGAKNMYIFWQYEQKRRCANCDTTSTPLWRNGPRGPKSLCNACGIRFKKEERRERVGDMRIVNITFSDINSIKNFQPFSQYFDFTLTGPRYNGNIAQFAMIWKIKNPPHNLLGVFFDNNTRDDEDDKYTLEELKQMGNGAKNMYIFWQYEQK

Nearest PDB structures (foldseek):
  8j48-assembly1_A  TM=1.027E+00  e=9.111E-08  Arabidopsis thaliana
  8j48-assembly1_D  TM=1.012E+00  e=4.732E-07  Arabidopsis thaliana
  2vus-assembly20_L  TM=8.349E-01  e=6.381E-03  Aspergillus nidulans FGSC A4
  2vus-assembly17_I  TM=8.853E-01  e=1.349E-02  Aspergillus nidulans FGSC A4
  8j49-assembly1_B  TM=9.919E-01  e=8.348E-22  Onion yellows phytoplasma OY-M

Organism: Arabidopsis thaliana (NCBI:txid3702)

GO terms:
  GO:0005634 nucleus (C, IDA)
  GO:0001228 DNA-binding transcription activator activity, RNA polymerase II-specific (F, IDA)
  GO:0003700 DNA-binding transcription factor activity (F, IDA)
  GO:0045892 negative regulation of DNA-templated transcription (P, IDA)
  GO:0042803 protein homodimerization activity (F, IDA)
  GO:0043565 sequence-specific DNA binding (F, IDA)
  GO:0045892 negative regulation of DNA-templated transcription (P, IMP)
  GO:0009908 flower development (P, IMP)
  GO:0009909 regulation of flower development (P, IMP)
  GO:0009934 regulation of meristem structural organization (P, IMP)
  GO:0048825 cotyledon development (P, IMP)
  GO:0005515 protein binding (F, IPI)
  GO:0006355 regulation of DNA-templated transcription (P, IEP)
  GO:0009909 regulation of flower development (P, IGI)
  GO:0009793 embryo development ending in seed dormancy (P, IMP)

Foldseek 3Di:
DAAPPPGDPDAPAQQADPVGGSRHGPVVRVVRVVVD/DVPWDADVLATEAEAEDQDPVVLCPDPPPNQCDDVVDDAEFEAQADDGVRGDAHAAPEDPFWHYKYQPHDGFDGHHRDHHPVRVSNTSVPGNYIYTYGHDDDD/DAAPPPRDPDAPAQAADPVGGSRHGPVVRVVRVVVPDD/DDDPLAAEAEDEDQDPVVLCVDPPSVQQDDPVDDAEFEAFADDGVRRDAHAAPEDPFWRYKYQQHDGFDGHHNDHHPVRVSNTSHPGNYIYTYGYDDDD